Protein AF-A0A8H7FQN2-F1 (afdb_monomer)

Foldseek 3Di:
DVLVVVVVVLCCLCPPDPRDLVSLQVVLVCLCVVPSVRDNDQLSSLVSLVVSVVVLDLVSLQVNLVCLCVVRSHDNQLLSSLVSLVSSLVSLNLVSLQVNLVCLCVVPSVRHNDNQVSLVSLVSSCVVDALVRLVSLQVVLVLLCDPPRPRDDNQLQSSLVSLVVSVVSLNLVSLQVQLVCLCPVGSVHDNDNQSNLVSLVSSVVVPDLVSLQVVLVCLCQPDPPRGHRALLSSLVSLVSSVVVPPLLSLQVNLVCLCVVRSHDNDNVSSVVSNVSSVVSPVPDPDDDPPPSCCSSVVSVVVPD

Structure (mmCIF, N/CA/C/O backbone):
data_AF-A0A8H7FQN2-F1
#
_entry.id   AF-A0A8H7FQN2-F1
#
loop_
_atom_site.group_PDB
_atom_site.id
_atom_site.type_symbol
_atom_site.label_atom_id
_atom_site.label_alt_id
_atom_site.label_comp_id
_atom_site.label_asym_id
_atom_site.label_entity_id
_atom_site.label_seq_id
_atom_site.pdbx_PDB_ins_code
_atom_site.Cartn_x
_atom_site.Cartn_y
_atom_site.Cartn_z
_atom_site.occupancy
_atom_site.B_iso_or_equiv
_atom_site.auth_seq_id
_atom_site.auth_comp_id
_atom_site.auth_asym_id
_atom_site.auth_atom_id
_atom_site.pdbx_PDB_model_num
ATOM 1 N N . MET A 1 1 ? -21.887 29.560 10.085 1.00 62.53 1 MET A N 1
ATOM 2 C CA . MET A 1 1 ? -23.125 29.169 10.800 1.00 62.53 1 MET A CA 1
ATOM 3 C C . MET A 1 1 ? -23.389 27.666 10.737 1.00 62.53 1 MET A C 1
ATOM 5 O O . MET A 1 1 ? -23.483 27.063 11.795 1.00 62.53 1 MET A O 1
ATOM 9 N N . LEU A 1 2 ? -23.412 27.032 9.557 1.00 78.69 2 LEU A N 1
ATOM 10 C CA . LEU A 1 2 ? -23.712 25.591 9.429 1.00 78.69 2 LEU A CA 1
ATOM 11 C C . LEU A 1 2 ? -22.765 24.662 10.222 1.00 78.69 2 LEU A C 1
ATOM 13 O O . LEU A 1 2 ? -23.232 23.804 10.960 1.00 78.69 2 LEU A O 1
ATOM 17 N N . ILE A 1 3 ? -21.444 24.877 10.153 1.00 79.62 3 ILE A N 1
ATOM 18 C CA . ILE A 1 3 ? -20.444 24.061 10.881 1.00 79.62 3 ILE A CA 1
ATOM 19 C C . ILE A 1 3 ? -20.592 24.186 12.407 1.00 79.62 3 ILE A C 1
ATOM 21 O O . ILE A 1 3 ? -20.436 23.227 13.158 1.00 79.62 3 ILE A O 1
ATOM 25 N N . THR A 1 4 ? -20.904 25.386 12.892 1.00 79.81 4 THR A N 1
ATOM 26 C CA . THR A 1 4 ? -21.075 25.637 14.327 1.00 79.81 4 THR A CA 1
ATOM 27 C C . THR A 1 4 ? -22.368 25.032 14.870 1.00 79.81 4 THR A C 1
ATOM 29 O O . THR A 1 4 ? -22.411 24.631 16.030 1.00 79.81 4 THR A O 1
ATOM 32 N N . GLU A 1 5 ? -23.418 24.951 14.054 1.00 82.31 5 GLU A N 1
ATOM 33 C CA . GLU A 1 5 ? -24.676 24.296 14.422 1.00 82.31 5 GLU A CA 1
ATOM 34 C C . GLU A 1 5 ? -24.552 22.775 14.376 1.00 82.31 5 GLU A C 1
ATOM 36 O O . GLU A 1 5 ? -24.953 22.111 15.334 1.00 82.31 5 GLU A O 1
ATOM 41 N N . SER A 1 6 ? -23.905 22.222 13.346 1.00 81.94 6 SER A N 1
ATOM 42 C CA . SER A 1 6 ? -23.644 20.782 13.265 1.00 81.94 6 SER A CA 1
ATOM 43 C C . SER A 1 6 ? -22.782 20.297 14.434 1.00 81.94 6 SER A C 1
ATOM 45 O O . SER A 1 6 ? -23.132 19.313 15.082 1.00 81.94 6 SER A O 1
ATOM 47 N N . LEU A 1 7 ? -21.734 21.039 14.812 1.00 83.88 7 LEU A N 1
ATOM 48 C CA . LEU A 1 7 ? -20.930 20.737 16.002 1.00 83.88 7 LEU A CA 1
ATOM 49 C C . LEU A 1 7 ? -21.742 20.773 17.303 1.00 83.88 7 LEU A C 1
ATOM 51 O O . LEU A 1 7 ? -21.509 19.950 18.188 1.00 83.88 7 LEU A O 1
ATOM 55 N N . LYS A 1 8 ? -22.695 21.705 17.446 1.00 84.88 8 LYS A N 1
ATOM 56 C CA . LYS A 1 8 ? -23.577 21.757 18.626 1.00 84.88 8 LYS A CA 1
ATOM 57 C C . LYS A 1 8 ? -24.467 20.520 18.707 1.00 84.88 8 LYS A C 1
ATOM 59 O O . LYS A 1 8 ? -24.614 19.966 19.794 1.00 84.88 8 LYS A O 1
ATOM 64 N N . VAL A 1 9 ? -25.028 20.080 17.579 1.00 84.50 9 VAL A N 1
ATOM 65 C CA . VAL A 1 9 ? -25.862 18.871 17.508 1.00 84.50 9 VAL A CA 1
ATOM 66 C C . VAL A 1 9 ? -25.033 17.624 17.817 1.00 84.50 9 VAL A C 1
ATOM 68 O O . VAL A 1 9 ? -25.410 16.855 18.696 1.00 84.50 9 VAL A O 1
ATOM 71 N N . VAL A 1 10 ? -23.866 17.463 17.187 1.00 85.31 10 VAL A N 1
ATOM 72 C CA . VAL A 1 10 ? -22.961 16.325 17.432 1.00 85.31 10 VAL A CA 1
ATOM 73 C C . VAL A 1 10 ? -22.520 16.269 18.895 1.00 85.31 10 VAL A C 1
ATOM 75 O O . VAL A 1 10 ? -22.588 15.212 19.515 1.00 85.31 10 VAL A O 1
ATOM 78 N N . ARG A 1 11 ? -22.123 17.404 19.490 1.00 84.94 11 ARG A N 1
ATOM 79 C CA . ARG A 1 11 ? -21.768 17.460 20.919 1.00 84.94 11 ARG A CA 1
ATOM 80 C C . ARG A 1 11 ? -22.933 17.064 21.807 1.00 84.94 11 ARG A C 1
ATOM 82 O O . ARG A 1 11 ? -22.720 16.363 22.790 1.00 84.94 11 ARG A O 1
ATOM 89 N N . ARG A 1 12 ? -24.148 17.495 21.467 1.00 85.94 12 ARG A N 1
ATOM 90 C CA . ARG A 1 12 ? -25.351 17.117 22.207 1.00 85.94 12 ARG A CA 1
ATOM 91 C C . ARG A 1 12 ? -25.556 15.604 22.173 1.00 85.94 12 ARG A C 1
ATOM 93 O O . ARG A 1 12 ? -25.671 15.005 23.231 1.00 85.94 12 ARG A O 1
ATOM 100 N N . LEU A 1 13 ? -25.508 14.996 20.989 1.00 85.94 13 LEU A N 1
ATOM 101 C CA . LEU A 1 13 ? -25.681 13.551 20.798 1.00 85.94 13 LEU A CA 1
ATOM 102 C C . LEU A 1 13 ? -24.562 12.713 21.439 1.00 85.94 13 LEU A C 1
ATOM 104 O O . LEU A 1 13 ? -24.803 11.583 21.849 1.00 85.94 13 LEU A O 1
ATOM 108 N N . ALA A 1 14 ? -23.351 13.263 21.544 1.00 82.69 14 ALA A N 1
ATOM 109 C CA . ALA A 1 14 ? -22.213 12.588 22.163 1.00 82.69 14 ALA A CA 1
ATOM 110 C C . ALA A 1 14 ? -22.180 12.696 23.703 1.00 82.69 14 ALA A C 1
ATOM 112 O O . ALA A 1 14 ? -21.449 11.933 24.333 1.00 82.69 14 ALA A O 1
ATOM 113 N N . THR A 1 15 ? -22.915 13.641 24.312 1.00 79.69 15 THR A N 1
ATOM 114 C CA . THR A 1 15 ? -22.798 13.961 25.754 1.00 79.69 15 THR A CA 1
ATOM 115 C C . THR A 1 15 ? -24.108 13.969 26.542 1.00 79.69 15 THR A C 1
ATOM 117 O O . THR A 1 15 ? -24.055 13.838 27.762 1.00 79.69 15 THR A O 1
ATOM 120 N N . GLN A 1 16 ? -25.267 14.142 25.902 1.00 75.62 16 GLN A N 1
ATOM 121 C CA . GLN A 1 16 ? -26.566 14.217 26.578 1.00 75.62 16 GLN A CA 1
ATOM 122 C C . GLN A 1 16 ? -27.383 12.939 26.367 1.00 75.62 16 GLN A C 1
ATOM 124 O O . GLN A 1 16 ? -27.518 12.475 25.238 1.00 75.62 16 GLN A O 1
ATOM 129 N N . GLY A 1 17 ? -27.989 12.433 27.447 1.00 74.12 17 GLY A N 1
ATOM 130 C CA . GLY A 1 17 ? -28.832 11.231 27.431 1.00 74.12 17 GLY A CA 1
ATOM 131 C C . GLY A 1 17 ? -28.039 9.937 27.217 1.00 74.12 17 GLY A C 1
ATOM 132 O O . GLY A 1 17 ? -26.867 9.861 27.593 1.00 74.12 17 GLY A O 1
ATOM 133 N N . ASP A 1 18 ? -28.682 8.938 26.602 1.00 70.88 18 ASP A N 1
ATOM 134 C CA . ASP A 1 18 ? -28.017 7.737 26.081 1.00 70.88 18 ASP A CA 1
ATOM 135 C C . ASP A 1 18 ? -27.153 8.139 24.881 1.00 70.88 18 ASP A C 1
ATOM 137 O O . ASP A 1 18 ? -27.598 8.175 23.734 1.00 70.88 18 ASP A O 1
ATOM 141 N N . ALA A 1 19 ? -25.921 8.551 25.175 1.00 79.06 19 ALA A N 1
ATOM 142 C CA . ALA A 1 19 ? -25.014 9.103 24.184 1.00 79.06 19 ALA A CA 1
ATOM 143 C C . ALA A 1 19 ? -24.690 8.078 23.088 1.00 79.06 19 ALA A C 1
ATOM 145 O O . ALA A 1 19 ? -24.168 7.003 23.375 1.00 79.06 19 ALA A O 1
ATOM 146 N N . PHE A 1 20 ? -24.927 8.443 21.829 1.00 86.81 20 PHE A N 1
ATOM 147 C CA . PHE A 1 20 ? -24.744 7.546 20.687 1.00 86.81 20 PHE A CA 1
ATOM 148 C C . PHE A 1 20 ? -23.261 7.281 20.413 1.00 86.81 20 PHE A C 1
ATOM 150 O O . PHE A 1 20 ? -22.461 8.219 20.293 1.00 86.81 20 PHE A O 1
ATOM 157 N N . ALA A 1 21 ? -22.891 6.008 20.264 1.00 87.56 21 ALA A N 1
ATOM 158 C CA . ALA A 1 21 ? -21.509 5.602 20.030 1.00 87.56 21 ALA A CA 1
ATOM 159 C C . ALA A 1 21 ? -20.942 6.174 18.717 1.00 87.56 21 ALA A C 1
ATOM 161 O O . ALA A 1 21 ? -19.783 6.588 18.671 1.00 87.56 21 ALA A O 1
ATOM 162 N N . GLU A 1 22 ? -21.769 6.284 17.676 1.00 88.56 22 GLU A N 1
ATOM 163 C CA . GLU A 1 22 ? -21.418 6.872 16.380 1.00 88.56 22 GLU A CA 1
ATOM 164 C C . GLU A 1 22 ? -21.136 8.372 16.512 1.00 88.56 22 GLU A C 1
ATOM 166 O O . GLU A 1 22 ? -20.172 8.884 15.941 1.00 88.56 22 GLU A O 1
ATOM 171 N N . ALA A 1 23 ? -21.937 9.088 17.310 1.00 89.12 23 ALA A N 1
ATOM 172 C CA . ALA A 1 23 ? -21.734 10.512 17.562 1.00 89.12 23 ALA A CA 1
ATOM 173 C C . ALA A 1 23 ? -20.451 10.759 18.370 1.00 89.12 23 ALA A C 1
ATOM 175 O O . ALA A 1 23 ? -19.701 11.691 18.070 1.00 89.12 23 ALA A O 1
ATOM 176 N N . GLN A 1 24 ? -20.167 9.901 19.356 1.00 91.38 24 GLN A N 1
ATOM 177 C CA . GLN A 1 24 ? -18.914 9.926 20.113 1.00 91.38 24 GLN A CA 1
ATOM 178 C C . GLN A 1 24 ? -17.707 9.656 19.209 1.00 91.38 24 GLN A C 1
ATOM 180 O O . GLN A 1 24 ? -16.728 10.400 19.264 1.00 91.38 24 GLN A O 1
ATOM 185 N N . PHE A 1 25 ? -17.786 8.644 18.342 1.00 92.06 25 PHE A N 1
ATOM 186 C CA . PHE A 1 25 ? -16.732 8.311 17.384 1.00 92.06 25 PHE A CA 1
ATOM 187 C C . PHE A 1 25 ? -16.490 9.438 16.374 1.00 92.06 25 PHE A C 1
ATOM 189 O O . PHE A 1 25 ? -15.345 9.826 16.139 1.00 92.06 25 PHE A O 1
ATOM 196 N N . PHE A 1 26 ? -17.556 10.010 15.810 1.00 90.69 26 PHE A N 1
ATOM 197 C CA . PHE A 1 26 ? -17.448 11.121 14.870 1.00 90.69 26 PHE A CA 1
ATOM 198 C C . PHE A 1 26 ? -16.815 12.350 15.529 1.00 90.69 26 PHE A C 1
ATOM 200 O O . PHE A 1 26 ? -15.858 12.913 14.999 1.00 90.69 26 PHE A O 1
ATOM 207 N N . LEU A 1 27 ? -17.277 12.725 16.726 1.00 89.69 27 LEU A N 1
ATOM 208 C CA . LEU A 1 27 ? -16.703 13.841 17.475 1.00 89.69 27 LEU A CA 1
ATOM 209 C C . LEU A 1 27 ? -15.227 13.596 17.826 1.00 89.69 27 LEU A C 1
ATOM 211 O O . LEU A 1 27 ? -14.412 14.515 17.728 1.00 89.69 27 LEU A O 1
ATOM 215 N N . ALA A 1 28 ? -14.871 12.361 18.190 1.00 90.81 28 ALA A N 1
ATOM 216 C CA . ALA A 1 28 ? -13.491 11.964 18.445 1.00 90.81 28 ALA A CA 1
ATOM 217 C C . ALA A 1 28 ? -12.607 12.101 17.194 1.00 90.81 28 ALA A C 1
ATOM 219 O O . ALA A 1 28 ? -11.503 12.639 17.291 1.00 90.81 28 ALA A O 1
ATOM 220 N N . ASN A 1 29 ? -13.100 11.706 16.013 1.00 89.38 29 ASN A N 1
ATOM 221 C CA . ASN A 1 29 ? -12.397 11.917 14.743 1.00 89.38 29 ASN A CA 1
ATOM 222 C C . ASN A 1 29 ? -12.182 13.411 14.467 1.00 89.38 29 ASN A C 1
ATOM 224 O O . ASN A 1 29 ? -11.090 13.799 14.045 1.00 89.38 29 ASN A O 1
ATOM 228 N N . CYS A 1 30 ? -13.176 14.263 14.746 1.00 89.00 30 CYS A N 1
ATOM 229 C CA . CYS A 1 30 ? -13.028 15.709 14.576 1.00 89.00 30 CYS A CA 1
ATOM 230 C C . CYS A 1 30 ? -11.949 16.289 15.503 1.00 89.00 30 CYS A C 1
ATOM 232 O O . CYS A 1 30 ? -11.113 17.061 15.040 1.00 89.00 30 CYS A O 1
ATOM 234 N N . TYR A 1 31 ? -11.905 15.879 16.777 1.00 88.06 31 TYR A N 1
ATOM 235 C CA . TYR A 1 31 ? -10.837 16.288 17.701 1.00 88.06 31 TYR A CA 1
ATOM 236 C C . TYR A 1 31 ? -9.462 15.729 17.314 1.00 88.06 31 TYR A C 1
ATOM 238 O O . TYR A 1 31 ? -8.458 16.410 17.490 1.00 88.06 31 TYR A O 1
ATOM 246 N N . GLY A 1 32 ? -9.395 14.511 16.772 1.00 83.94 32 GLY A N 1
ATOM 247 C CA . GLY A 1 32 ? -8.132 13.884 16.378 1.00 83.94 32 GLY A CA 1
ATOM 248 C C . GLY A 1 32 ? -7.522 14.454 15.095 1.00 83.94 32 GLY A C 1
ATOM 249 O O . GLY A 1 32 ? -6.302 14.469 14.964 1.00 83.94 32 GLY A O 1
ATOM 250 N N . THR A 1 33 ? -8.353 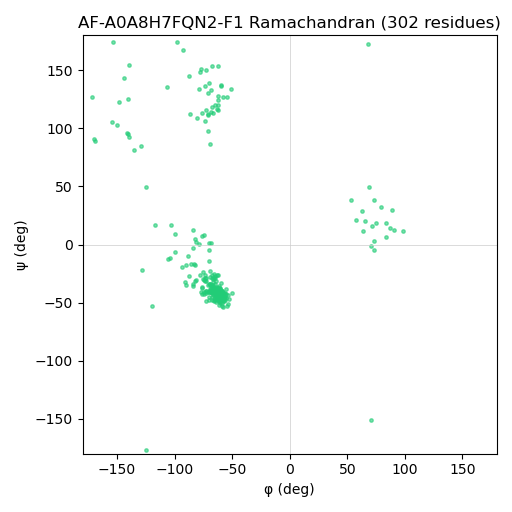14.922 14.160 1.00 84.81 33 THR A N 1
ATOM 251 C CA . THR A 1 33 ? -7.918 15.440 12.846 1.00 84.81 33 THR A CA 1
ATOM 252 C C . THR A 1 33 ? -7.9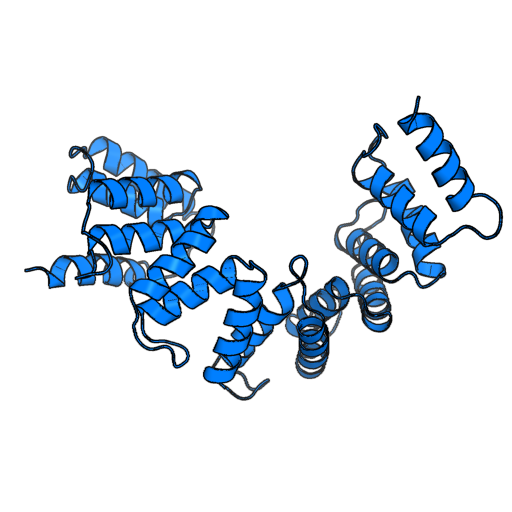55 16.965 12.743 1.00 84.81 33 THR A C 1
ATOM 254 O O . THR A 1 33 ? -7.434 17.521 11.780 1.00 84.81 33 THR A O 1
ATOM 257 N N . GLY A 1 34 ? -8.581 17.654 13.702 1.00 83.06 34 GLY A N 1
ATOM 258 C CA . GLY A 1 34 ? -8.829 19.098 13.626 1.00 83.06 34 GLY A CA 1
ATOM 259 C C . GLY A 1 34 ? -9.909 19.480 12.604 1.00 83.06 34 GLY A C 1
ATOM 260 O O . GLY A 1 34 ? -10.029 20.643 12.210 1.00 83.06 34 GLY A O 1
ATOM 261 N N . MET A 1 35 ? -10.709 18.511 12.147 1.00 81.62 35 MET A N 1
ATOM 262 C CA . MET A 1 35 ? -11.815 18.758 11.223 1.00 81.62 35 MET A CA 1
ATOM 263 C C . MET A 1 35 ? -12.864 19.682 11.868 1.00 81.62 35 MET A C 1
ATOM 265 O O . MET A 1 35 ? -13.008 19.735 13.090 1.00 81.62 35 MET A O 1
ATOM 269 N N . LEU A 1 36 ? -13.613 20.422 11.041 1.00 77.94 36 LEU A N 1
ATOM 270 C CA . LEU A 1 36 ? -14.613 21.415 11.473 1.00 77.94 36 LEU A CA 1
ATOM 271 C C . LEU A 1 36 ? -14.017 22.629 12.217 1.00 77.94 36 LEU A C 1
ATOM 273 O O . LEU A 1 36 ? -14.738 23.335 12.922 1.00 77.94 36 LEU A O 1
ATOM 277 N N . GLY A 1 37 ? -12.716 22.895 12.043 1.00 77.19 37 GLY A N 1
ATOM 278 C CA . GLY A 1 37 ? -12.027 24.038 12.654 1.00 77.19 37 GLY A CA 1
ATOM 279 C C . GLY A 1 37 ? -11.758 23.870 14.153 1.00 77.19 37 GLY A C 1
ATOM 280 O O . GLY A 1 37 ? -11.543 24.859 14.852 1.00 77.19 37 GLY A O 1
ATOM 281 N N . LEU A 1 38 ? -11.808 22.635 14.660 1.00 82.19 38 LEU A N 1
ATOM 282 C CA . LEU A 1 38 ? -11.441 22.316 16.038 1.00 82.19 38 LEU A CA 1
ATOM 283 C C . LEU A 1 38 ? -9.917 22.267 16.191 1.00 82.19 38 LEU A C 1
ATOM 285 O O . LEU A 1 38 ? -9.200 21.868 15.277 1.00 82.19 38 LEU A O 1
ATOM 289 N N . GLN A 1 39 ? -9.420 22.633 17.374 1.00 84.38 39 GLN A N 1
ATOM 290 C CA . GLN A 1 39 ? -8.027 22.358 17.716 1.00 84.38 39 GLN A CA 1
ATOM 291 C C . GLN A 1 39 ? -7.823 20.857 17.918 1.00 84.38 39 GLN A C 1
ATOM 293 O O . GLN A 1 39 ? -8.674 20.186 18.510 1.00 84.38 39 GLN A O 1
ATOM 298 N N . VAL A 1 40 ? -6.693 20.357 17.414 1.00 88.56 40 VAL A N 1
ATOM 299 C CA . VAL A 1 40 ? -6.302 18.956 17.555 1.00 88.56 40 VAL A CA 1
ATOM 300 C C . VAL A 1 40 ? -6.056 18.659 19.029 1.00 88.56 40 VAL A C 1
ATOM 302 O O . VAL A 1 40 ? -5.203 19.278 19.661 1.00 88.56 40 VAL A O 1
ATOM 305 N N . ASP A 1 41 ? -6.820 17.715 19.567 1.00 90.50 41 ASP A N 1
ATOM 306 C CA . ASP A 1 41 ? -6.778 17.326 20.973 1.00 90.50 41 ASP A CA 1
ATOM 307 C C . ASP A 1 41 ? -6.901 15.803 21.073 1.00 90.50 41 ASP A C 1
ATOM 309 O O . ASP A 1 41 ? -7.993 15.222 21.073 1.00 90.50 41 ASP A O 1
ATOM 313 N N . HIS A 1 42 ? -5.745 15.142 21.104 1.00 88.81 42 HIS A N 1
ATOM 314 C CA . HIS A 1 42 ? -5.672 13.684 21.127 1.00 88.81 42 HIS A CA 1
ATOM 315 C C . HIS A 1 42 ? -6.166 13.085 22.448 1.00 88.81 42 HIS A C 1
ATOM 317 O O . HIS A 1 42 ? -6.669 11.964 22.440 1.00 88.81 42 HIS A O 1
ATOM 323 N N . GLU A 1 43 ? -6.066 13.810 23.565 1.00 90.69 43 GLU A N 1
ATOM 324 C CA . GLU A 1 43 ? -6.533 13.341 24.873 1.00 90.69 43 GLU A CA 1
ATOM 325 C C . GLU A 1 43 ? -8.064 13.292 24.902 1.00 90.69 43 GLU A C 1
ATOM 327 O O . GLU A 1 43 ? -8.659 12.256 25.215 1.00 90.69 43 GLU A O 1
ATOM 332 N N . ARG A 1 44 ? -8.729 14.366 24.455 1.00 89.50 44 ARG A N 1
ATOM 333 C CA . ARG A 1 44 ? -10.195 14.368 24.322 1.00 89.50 44 ARG A CA 1
ATOM 334 C C . ARG A 1 44 ? -10.690 13.356 23.300 1.00 89.50 44 ARG A C 1
ATOM 336 O O . ARG A 1 44 ? -11.680 12.671 23.565 1.00 89.50 44 ARG A O 1
ATOM 343 N N . ALA A 1 45 ? -10.005 13.232 22.161 1.00 91.19 45 ALA A N 1
ATOM 344 C CA . ALA A 1 45 ? -10.330 12.212 21.169 1.00 91.19 45 ALA A CA 1
ATOM 345 C C . ALA A 1 45 ? -10.248 10.804 21.782 1.00 91.19 45 ALA A C 1
ATOM 347 O O . ALA A 1 45 ? -11.189 10.023 21.649 1.00 91.19 45 ALA A O 1
ATOM 348 N N . TYR A 1 46 ? -9.178 10.505 22.526 1.00 93.12 46 TYR A N 1
ATOM 349 C CA . TYR A 1 46 ? -9.000 9.221 23.201 1.00 93.12 46 TYR A CA 1
ATOM 350 C C . TYR A 1 46 ? -10.124 8.913 24.196 1.00 93.12 46 TYR A C 1
ATOM 352 O O . TYR A 1 46 ? -10.680 7.813 24.179 1.00 93.12 46 TYR A O 1
ATOM 360 N N . HIS A 1 47 ? -10.511 9.882 25.030 1.00 93.00 47 HIS A N 1
ATOM 361 C CA . HIS A 1 47 ? -11.609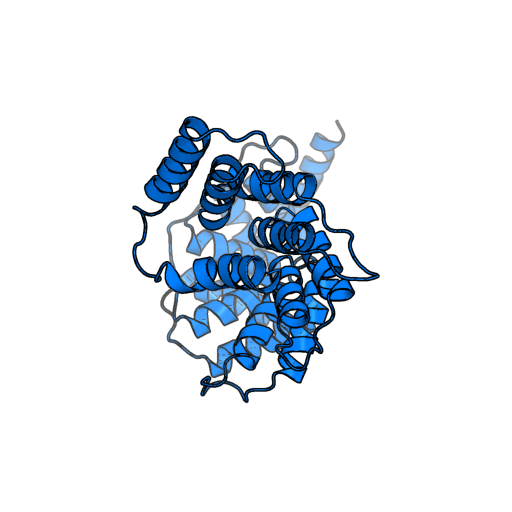 9.702 25.981 1.00 93.00 47 HIS A CA 1
ATOM 362 C C . HIS A 1 47 ? -12.943 9.385 25.295 1.00 93.00 47 HIS A C 1
ATOM 364 O O . HIS A 1 47 ? -13.655 8.481 25.740 1.00 93.00 47 HIS A O 1
ATOM 370 N N . LEU A 1 48 ? -13.265 10.079 24.201 1.00 92.00 48 LEU A N 1
ATOM 371 C CA . LEU A 1 48 ? -14.482 9.834 23.424 1.00 92.00 48 LEU A CA 1
ATOM 372 C C . LEU A 1 48 ? -14.439 8.483 22.697 1.00 92.00 48 LEU A C 1
ATOM 374 O O . LEU A 1 48 ? -15.424 7.744 22.734 1.00 92.00 48 LEU A O 1
ATOM 378 N N . TYR A 1 49 ? -13.295 8.099 22.117 1.00 94.00 49 TYR A N 1
ATOM 379 C CA . TYR A 1 49 ? -13.132 6.757 21.552 1.00 94.00 49 TYR A CA 1
ATOM 380 C C . TYR A 1 49 ? -13.319 5.672 22.613 1.00 94.00 49 TYR A C 1
ATOM 382 O O . TYR A 1 49 ? -13.955 4.658 22.341 1.00 94.00 49 TYR A O 1
ATOM 390 N N . LEU A 1 50 ? -12.810 5.878 23.831 1.00 93.31 50 LEU A N 1
ATOM 391 C CA . LEU A 1 50 ? -12.960 4.919 24.923 1.00 93.31 50 LEU A CA 1
ATOM 392 C C . LEU A 1 50 ? -14.422 4.780 25.370 1.00 93.31 50 LEU A C 1
ATOM 394 O O . LEU A 1 50 ? -14.854 3.674 25.691 1.00 93.31 50 LEU A O 1
ATOM 398 N N . GLN A 1 51 ? -15.189 5.873 25.383 1.00 92.31 51 GLN A N 1
ATOM 399 C CA . GLN A 1 51 ? -16.629 5.835 25.657 1.00 92.31 51 GLN A CA 1
ATOM 400 C C . GLN A 1 51 ? -17.380 5.051 24.574 1.00 92.31 51 GLN A C 1
ATOM 402 O O . GLN A 1 51 ? -18.105 4.115 24.908 1.00 92.31 51 GLN A O 1
ATOM 407 N N . ALA A 1 52 ? -17.116 5.324 23.294 1.00 92.88 52 ALA A N 1
ATOM 408 C CA . ALA A 1 52 ? -17.724 4.585 22.187 1.00 92.88 52 ALA A CA 1
ATOM 409 C C . ALA A 1 52 ? -17.311 3.098 22.186 1.00 92.88 52 ALA A C 1
ATOM 411 O O . ALA A 1 52 ? -18.126 2.205 21.956 1.00 92.88 52 ALA A O 1
ATOM 412 N N . ALA A 1 53 ? -16.057 2.795 22.533 1.00 93.44 53 ALA A N 1
ATOM 413 C CA . ALA A 1 53 ? -15.552 1.428 22.652 1.00 93.44 53 ALA A CA 1
ATOM 414 C C . ALA A 1 53 ? -16.212 0.638 23.800 1.00 93.44 53 ALA A C 1
ATOM 416 O O . ALA A 1 53 ? -16.337 -0.592 23.718 1.00 93.44 53 ALA A O 1
ATOM 417 N N . LYS A 1 54 ? -16.655 1.311 24.875 1.00 91.62 54 LYS A N 1
ATOM 418 C CA . LYS A 1 54 ? -17.460 0.686 25.943 1.00 91.62 54 LYS A CA 1
ATOM 419 C C . LYS A 1 54 ? -18.848 0.280 25.448 1.00 91.62 54 LYS A C 1
ATOM 421 O O . LYS A 1 54 ? -19.364 -0.726 25.916 1.00 91.62 54 LYS A O 1
ATOM 426 N N . GLN A 1 55 ? -19.385 0.991 24.459 1.00 91.00 55 GLN A N 1
ATOM 427 C CA . GLN A 1 55 ? -20.642 0.664 23.778 1.00 91.00 55 GLN A CA 1
ATOM 428 C C . GLN A 1 55 ? -20.471 -0.364 22.643 1.00 91.00 55 GLN A C 1
ATOM 430 O O . GLN A 1 55 ? -21.380 -0.570 21.852 1.00 91.00 55 GLN A O 1
ATOM 435 N N . ASN A 1 56 ? -19.309 -1.024 22.554 1.00 92.12 56 ASN A N 1
ATOM 436 C CA . ASN A 1 56 ? -18.984 -2.023 21.527 1.00 92.12 56 ASN A CA 1
ATOM 437 C C . ASN A 1 56 ? -18.970 -1.488 20.084 1.00 92.12 56 ASN A C 1
ATOM 439 O O . ASN A 1 56 ? -19.151 -2.250 19.140 1.00 92.12 56 ASN A O 1
ATOM 443 N N . HIS A 1 57 ? -18.664 -0.204 19.892 1.00 93.31 57 HIS A N 1
ATOM 444 C CA . HIS A 1 57 ? -18.433 0.344 18.556 1.00 93.31 57 HIS A CA 1
ATOM 445 C C . HIS A 1 57 ? -17.081 -0.135 17.993 1.00 93.31 57 HIS A C 1
ATOM 447 O O . HIS A 1 57 ? -16.016 0.192 18.531 1.00 93.31 57 HIS A O 1
ATOM 453 N N . ALA A 1 58 ? -17.114 -0.911 16.906 1.00 93.62 58 ALA A N 1
ATOM 454 C CA . ALA A 1 58 ? -15.960 -1.647 16.377 1.00 93.62 58 ALA A CA 1
ATOM 455 C C . ALA A 1 58 ? -14.794 -0.724 15.961 1.00 93.62 58 ALA A C 1
ATOM 457 O O . ALA A 1 58 ? -13.691 -0.835 16.503 1.00 93.62 58 ALA A O 1
ATOM 458 N N . ALA A 1 59 ? -15.067 0.286 15.128 1.00 92.06 59 ALA A N 1
ATOM 459 C CA . ALA A 1 59 ? -14.056 1.248 14.680 1.00 92.06 59 ALA A CA 1
ATOM 460 C C . ALA A 1 59 ? -13.505 2.121 15.826 1.00 92.06 59 ALA A C 1
ATOM 462 O O . ALA A 1 59 ? -12.366 2.588 15.780 1.00 92.06 59 ALA A O 1
ATOM 463 N N . ALA A 1 60 ? -14.283 2.319 16.899 1.00 94.06 60 ALA A N 1
ATOM 464 C CA . ALA A 1 60 ? -13.806 3.054 18.069 1.00 94.06 60 ALA A CA 1
ATOM 465 C C . ALA A 1 60 ? -12.826 2.196 18.873 1.00 94.06 60 ALA A C 1
ATOM 467 O O . ALA A 1 60 ? -11.768 2.688 19.257 1.00 94.06 60 ALA A O 1
ATOM 468 N N . CYS A 1 61 ? -13.125 0.904 19.060 1.00 95.75 61 CYS A N 1
ATOM 469 C CA . CYS A 1 61 ? -12.182 -0.051 19.643 1.00 95.75 61 CYS A CA 1
ATOM 470 C C . CYS A 1 61 ? -10.858 -0.080 18.860 1.00 95.75 61 CYS A C 1
ATOM 472 O O . CYS A 1 61 ? -9.796 -0.038 19.481 1.00 95.75 61 CYS A O 1
ATOM 474 N N . TYR A 1 62 ? -10.909 -0.071 17.521 1.00 95.00 62 TYR A N 1
ATOM 475 C CA . TYR A 1 62 ? -9.712 0.019 16.678 1.00 95.00 62 TYR A CA 1
ATOM 476 C C . TYR A 1 62 ? -8.924 1.314 16.931 1.00 95.00 62 TYR A C 1
ATOM 478 O O . TYR A 1 62 ? -7.724 1.266 17.194 1.00 95.00 62 TYR A O 1
ATOM 486 N N . ARG A 1 63 ? -9.586 2.481 16.950 1.00 93.94 63 ARG A N 1
ATOM 487 C CA . ARG A 1 63 ? -8.921 3.765 17.250 1.00 93.94 63 ARG A CA 1
ATOM 488 C C . ARG A 1 63 ? -8.302 3.801 18.649 1.00 93.94 63 ARG A C 1
ATOM 490 O O . ARG A 1 63 ? -7.183 4.287 18.792 1.00 93.94 63 ARG A O 1
ATOM 497 N N . VAL A 1 64 ? -8.972 3.248 19.665 1.00 94.12 64 VAL A N 1
ATOM 498 C CA . VAL A 1 64 ? -8.401 3.102 21.017 1.00 94.12 64 VAL A CA 1
ATOM 499 C C . VAL A 1 64 ? -7.142 2.236 20.979 1.00 94.12 64 VAL A C 1
ATOM 501 O O . VAL A 1 64 ? -6.149 2.589 21.617 1.00 94.12 64 VAL A O 1
ATOM 504 N N . ALA A 1 65 ? -7.154 1.127 20.235 1.00 94.44 65 ALA A N 1
ATOM 505 C CA . ALA A 1 65 ? -5.986 0.264 20.089 1.00 94.44 65 ALA A CA 1
ATOM 506 C C . ALA A 1 65 ? -4.802 1.017 19.464 1.00 94.44 65 ALA A C 1
ATOM 508 O O . ALA A 1 65 ? -3.711 1.017 20.035 1.00 94.44 65 ALA A O 1
ATOM 509 N N . VAL A 1 66 ? -5.044 1.751 18.371 1.00 92.75 66 VAL A N 1
ATOM 510 C CA . VAL A 1 66 ? -4.033 2.589 17.706 1.00 92.75 66 VAL A CA 1
ATOM 511 C C . VAL A 1 66 ? -3.469 3.639 18.667 1.00 92.75 66 VAL A C 1
ATOM 513 O O . VAL A 1 66 ? -2.252 3.764 18.782 1.00 92.75 66 VAL A O 1
ATOM 516 N N . CYS A 1 67 ? -4.321 4.352 19.412 1.00 92.56 67 CYS A N 1
ATOM 517 C CA . CYS A 1 67 ? -3.886 5.337 20.407 1.00 92.56 67 CYS A CA 1
ATOM 518 C C . CYS A 1 67 ? -2.971 4.730 21.482 1.00 92.56 67 CYS A C 1
ATOM 520 O O . CYS A 1 67 ? -1.967 5.348 21.827 1.00 92.56 67 CYS A O 1
ATOM 522 N N . ASN A 1 68 ? -3.275 3.526 21.981 1.00 92.75 68 ASN A N 1
ATOM 523 C CA . ASN A 1 68 ? -2.436 2.830 22.967 1.00 92.75 68 ASN A CA 1
ATOM 524 C C . ASN A 1 68 ? -1.129 2.281 22.358 1.00 92.75 68 ASN A C 1
ATOM 526 O O . ASN A 1 68 ? -0.124 2.186 23.061 1.00 92.75 68 ASN A O 1
ATOM 530 N N . GLU A 1 69 ? -1.117 1.936 21.066 1.00 91.75 69 GLU A N 1
ATOM 531 C CA . GLU A 1 69 ? 0.081 1.480 20.345 1.00 91.75 69 GLU A CA 1
ATOM 532 C C . GLU A 1 69 ? 1.093 2.616 20.134 1.00 91.75 69 GLU A C 1
ATOM 534 O O . GLU A 1 69 ? 2.291 2.416 20.371 1.00 91.75 69 GLU A O 1
ATOM 539 N N . ILE A 1 70 ? 0.617 3.796 19.718 1.00 90.75 70 ILE A N 1
ATOM 540 C CA . ILE A 1 70 ? 1.467 4.959 19.401 1.00 90.75 70 ILE A CA 1
ATOM 541 C C . ILE A 1 70 ? 1.661 5.917 20.586 1.00 90.75 70 ILE A C 1
ATOM 543 O O . ILE A 1 70 ? 2.610 6.694 20.587 1.00 90.75 70 ILE A O 1
ATOM 547 N N . GLY A 1 71 ? 0.790 5.865 21.599 1.00 89.56 71 GLY A N 1
ATOM 548 C CA . GLY A 1 71 ? 0.774 6.816 22.717 1.00 89.56 71 GLY A CA 1
ATOM 549 C C . GLY A 1 71 ? 0.113 8.163 22.383 1.00 89.56 71 GLY A C 1
ATOM 550 O O . GLY A 1 71 ? 0.526 9.200 22.893 1.00 89.56 71 GLY A O 1
ATOM 551 N N . ALA A 1 72 ? -0.895 8.184 21.504 1.00 86.56 72 ALA A N 1
ATOM 552 C CA . ALA A 1 72 ? -1.615 9.412 21.154 1.00 86.56 72 ALA A CA 1
ATOM 553 C C . ALA A 1 72 ? -2.760 9.668 22.141 1.00 86.56 72 ALA A C 1
ATOM 555 O O . ALA A 1 72 ? -3.735 8.917 22.171 1.00 86.56 72 ALA A O 1
ATOM 556 N N . GLY A 1 73 ? -2.641 10.729 22.946 1.00 82.69 73 GLY A N 1
ATOM 557 C CA . GLY A 1 73 ? -3.626 11.077 23.981 1.00 82.69 73 GLY A CA 1
ATOM 558 C C . GLY A 1 73 ? -3.608 10.157 25.207 1.00 82.69 73 GLY A C 1
ATOM 559 O O . GLY A 1 73 ? -4.426 10.310 26.107 1.00 82.69 73 GLY A O 1
ATOM 560 N N . THR A 1 74 ? -2.688 9.192 25.250 1.00 89.56 74 THR A N 1
ATOM 561 C CA . THR A 1 74 ? -2.484 8.270 26.369 1.00 89.56 74 THR A CA 1
ATOM 562 C C . THR A 1 74 ? -1.036 7.775 26.392 1.00 89.56 74 THR A C 1
ATOM 564 O O . THR A 1 74 ? -0.257 8.080 25.491 1.00 89.56 74 THR A O 1
ATOM 567 N N . ARG A 1 75 ? -0.639 7.021 27.420 1.00 90.75 75 ARG A N 1
ATOM 568 C CA . ARG A 1 75 ? 0.692 6.399 27.463 1.00 90.75 75 ARG A CA 1
ATOM 569 C C . ARG A 1 75 ? 0.720 5.171 26.560 1.00 90.75 75 ARG A C 1
ATOM 571 O O . ARG A 1 75 ? -0.288 4.500 26.371 1.00 90.75 75 ARG A O 1
ATOM 578 N N . ARG A 1 76 ? 1.896 4.861 26.016 1.00 92.31 76 ARG A N 1
ATOM 579 C CA . ARG A 1 76 ? 2.085 3.664 25.198 1.00 92.31 76 ARG A CA 1
ATOM 580 C C . ARG A 1 76 ? 1.922 2.411 26.058 1.00 92.31 76 ARG A C 1
ATOM 582 O O . ARG A 1 76 ? 2.753 2.138 26.921 1.00 92.31 76 ARG A O 1
ATOM 589 N N . GLU A 1 77 ? 0.876 1.642 25.785 1.00 92.38 77 GLU A N 1
ATOM 590 C CA . GLU A 1 77 ? 0.530 0.413 26.501 1.00 92.38 77 GLU A CA 1
ATOM 591 C C . GLU A 1 77 ? 0.308 -0.724 25.489 1.00 92.38 77 GLU A C 1
ATOM 593 O O . GLU A 1 77 ? -0.829 -0.997 25.091 1.00 92.38 77 GLU A O 1
ATOM 598 N N . PRO A 1 78 ? 1.383 -1.410 25.051 1.00 90.12 78 PRO A N 1
ATOM 599 C CA . PRO A 1 78 ? 1.289 -2.456 24.037 1.00 90.12 78 PRO A CA 1
ATOM 600 C C . PRO A 1 78 ? 0.291 -3.591 24.353 1.00 90.12 78 PRO A C 1
ATOM 602 O O . PRO A 1 78 ? -0.521 -3.893 23.476 1.00 90.12 78 PRO A O 1
ATOM 605 N N . PRO A 1 79 ? 0.242 -4.175 25.573 1.00 91.56 79 PRO A N 1
ATOM 606 C CA . PRO A 1 79 ? -0.704 -5.260 25.855 1.00 91.56 79 PRO A CA 1
ATOM 607 C C . PRO A 1 79 ? -2.160 -4.780 25.832 1.00 91.56 79 PRO A C 1
ATOM 609 O O . PRO A 1 79 ? -3.064 -5.506 25.419 1.00 91.56 79 PRO A O 1
ATOM 612 N N . ARG A 1 80 ? -2.402 -3.525 26.227 1.00 92.38 80 ARG A N 1
ATOM 613 C CA . ARG A 1 80 ? -3.733 -2.921 26.161 1.00 92.38 80 ARG A CA 1
ATOM 614 C C . ARG A 1 80 ? -4.161 -2.700 24.714 1.00 92.38 80 ARG A C 1
ATOM 616 O O . ARG A 1 80 ? -5.310 -2.982 24.382 1.00 92.38 80 ARG A O 1
ATOM 623 N N . ALA A 1 81 ? -3.249 -2.255 23.848 1.00 93.69 81 ALA A N 1
ATOM 624 C CA . ALA A 1 81 ? -3.515 -2.132 22.417 1.00 93.69 81 ALA A CA 1
ATOM 625 C C . ALA A 1 81 ? -3.924 -3.482 21.803 1.00 93.69 81 ALA A C 1
ATOM 627 O O . ALA A 1 81 ? -4.955 -3.555 21.137 1.00 93.69 81 ALA A O 1
ATOM 628 N N . ALA A 1 82 ? -3.189 -4.562 22.097 1.00 94.00 82 ALA A N 1
ATOM 629 C CA . ALA A 1 82 ? -3.519 -5.909 21.622 1.00 94.00 82 ALA A CA 1
ATOM 630 C C . ALA A 1 82 ? -4.920 -6.373 22.070 1.00 94.00 82 ALA A C 1
ATOM 632 O O . ALA A 1 82 ? -5.697 -6.882 21.258 1.00 94.00 82 ALA A O 1
ATOM 633 N N . ALA A 1 83 ? -5.293 -6.121 23.330 1.00 94.12 83 ALA A N 1
ATOM 634 C CA . ALA A 1 83 ? -6.626 -6.445 23.838 1.00 94.12 83 ALA A CA 1
ATOM 635 C C . ALA A 1 83 ? -7.744 -5.696 23.086 1.00 94.12 83 ALA A C 1
ATOM 637 O O . ALA A 1 83 ? -8.761 -6.297 22.728 1.00 94.12 83 ALA A O 1
ATOM 638 N N . PHE A 1 84 ? -7.555 -4.403 22.798 1.00 95.44 84 PHE A N 1
ATOM 639 C CA . PHE A 1 84 ? -8.527 -3.624 22.024 1.00 95.44 84 PHE A CA 1
ATOM 640 C C . PHE A 1 84 ? -8.569 -4.024 20.544 1.00 95.44 84 PHE A C 1
ATOM 642 O O . PHE A 1 84 ? -9.665 -4.063 19.986 1.00 95.44 84 PHE A O 1
ATOM 649 N N . TYR A 1 85 ? -7.441 -4.399 19.926 1.00 95.75 85 TYR A N 1
ATOM 650 C CA . TYR A 1 85 ? -7.439 -4.969 18.573 1.00 95.75 85 TYR A CA 1
ATOM 651 C C . TYR A 1 85 ? -8.226 -6.278 18.514 1.00 95.75 85 TYR A C 1
ATOM 653 O O . TYR A 1 85 ? -9.066 -6.441 17.633 1.00 95.75 85 TYR A O 1
ATOM 661 N N . ARG A 1 86 ? -8.036 -7.178 19.489 1.00 94.94 86 ARG A N 1
ATOM 662 C CA . ARG A 1 86 ? -8.805 -8.429 19.586 1.00 94.94 86 ARG A CA 1
ATOM 663 C C . ARG A 1 86 ? -10.302 -8.160 19.753 1.00 94.94 86 ARG A C 1
ATOM 665 O O . ARG A 1 86 ? -11.116 -8.783 19.073 1.00 94.94 86 ARG A O 1
ATOM 672 N N . LYS A 1 87 ? -10.667 -7.186 20.594 1.00 95.50 87 LYS A N 1
ATOM 673 C CA . LYS A 1 87 ? -12.062 -6.754 20.758 1.00 95.50 87 LYS A CA 1
ATOM 674 C C . LYS A 1 87 ? -12.639 -6.195 19.450 1.00 95.50 87 LYS A C 1
ATOM 676 O O . LYS A 1 87 ? -13.716 -6.616 19.042 1.00 95.50 87 LYS A O 1
ATOM 681 N N . ALA A 1 88 ? -11.933 -5.296 18.770 1.00 95.56 88 ALA A N 1
ATOM 682 C CA . ALA A 1 88 ? -12.381 -4.710 17.505 1.00 95.56 88 ALA A CA 1
ATOM 683 C C . ALA A 1 88 ? -12.543 -5.772 16.401 1.00 95.56 88 ALA A C 1
ATOM 685 O O . ALA A 1 88 ? -13.576 -5.817 15.737 1.00 95.56 88 ALA A O 1
ATOM 686 N N . ALA A 1 89 ? -11.587 -6.697 16.286 1.00 94.88 89 ALA A N 1
ATOM 687 C CA . ALA A 1 89 ? -11.652 -7.816 15.350 1.00 94.88 89 ALA A CA 1
ATOM 688 C C . ALA A 1 89 ? -12.843 -8.750 15.641 1.00 94.88 89 ALA A C 1
ATOM 690 O O . ALA A 1 89 ? -13.528 -9.185 14.716 1.00 94.88 89 ALA A O 1
ATOM 691 N N . SER A 1 90 ? -13.153 -9.023 16.918 1.00 94.12 90 SER A N 1
ATOM 692 C CA . SER A 1 90 ? -14.348 -9.805 17.279 1.00 94.12 90 SER A CA 1
ATOM 693 C C . SER A 1 90 ? -15.665 -9.110 16.925 1.00 94.12 90 SER A C 1
ATOM 695 O O . SER A 1 90 ? -16.649 -9.792 16.659 1.00 94.12 90 SER A O 1
ATOM 697 N N . LEU A 1 91 ? -15.667 -7.774 16.881 1.00 93.81 91 LEU A N 1
ATOM 698 C CA . LEU A 1 91 ? -16.828 -6.957 16.528 1.00 93.81 91 LEU A CA 1
ATOM 699 C C . LEU A 1 91 ? -17.005 -6.776 15.013 1.00 93.81 91 LEU A C 1
ATOM 701 O O . LEU A 1 91 ? -17.988 -6.170 14.602 1.00 93.81 91 LEU A O 1
ATOM 705 N N . GLY A 1 92 ? -16.091 -7.298 14.190 1.00 91.56 92 GLY A N 1
ATOM 706 C CA . GLY A 1 92 ? -16.219 -7.233 12.734 1.00 91.56 92 GLY A CA 1
ATOM 707 C C . GLY A 1 92 ? -15.426 -6.115 12.052 1.00 91.56 92 GLY A C 1
ATOM 708 O O . GLY A 1 92 ? -15.660 -5.866 10.881 1.00 91.56 92 GLY A O 1
ATOM 709 N N . ASP A 1 93 ? -14.508 -5.431 12.740 1.00 93.75 93 ASP A N 1
ATOM 710 C CA . ASP A 1 93 ? -13.720 -4.355 12.121 1.00 93.75 93 ASP A CA 1
ATOM 711 C C . ASP A 1 93 ? -12.605 -4.917 11.214 1.00 93.75 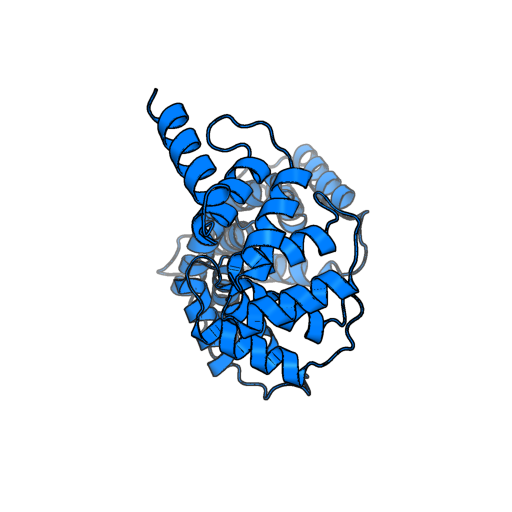93 ASP A C 1
ATOM 713 O O . ASP A 1 93 ? -11.655 -5.535 11.706 1.00 93.75 93 ASP A O 1
ATOM 717 N N . THR A 1 94 ? -12.705 -4.703 9.897 1.00 93.88 94 THR A N 1
ATOM 718 C CA . THR A 1 94 ? -11.738 -5.190 8.890 1.00 93.88 94 THR A CA 1
ATOM 719 C C . THR A 1 94 ? -10.296 -4.715 9.147 1.00 93.88 94 THR A C 1
ATOM 721 O O . THR A 1 94 ? -9.397 -5.569 9.173 1.00 93.88 94 THR A O 1
ATOM 724 N N . PRO A 1 95 ? -10.027 -3.413 9.411 1.00 92.81 95 PRO A N 1
ATOM 725 C CA . PRO A 1 95 ? -8.685 -2.947 9.772 1.00 92.81 95 PRO A CA 1
ATOM 726 C C . PRO A 1 95 ? -8.123 -3.649 11.014 1.00 92.81 95 PRO A C 1
ATOM 728 O O . PRO A 1 95 ? -6.948 -4.030 11.039 1.00 92.81 95 PRO A O 1
ATOM 731 N N . ALA A 1 96 ? -8.948 -3.857 12.046 1.00 94.56 96 ALA A N 1
ATOM 732 C CA . ALA A 1 96 ? -8.533 -4.561 13.253 1.00 94.56 96 ALA A CA 1
ATOM 733 C C . ALA A 1 96 ? -8.227 -6.039 13.003 1.00 94.56 96 ALA A C 1
ATOM 735 O O . ALA A 1 96 ? -7.245 -6.537 13.551 1.00 94.56 96 ALA A O 1
ATOM 736 N N . MET A 1 97 ? -9.024 -6.739 12.188 1.00 95.56 97 MET A N 1
ATOM 737 C CA . MET A 1 97 ? -8.748 -8.135 11.827 1.00 95.56 97 MET A CA 1
ATOM 738 C C . MET A 1 97 ? -7.403 -8.263 11.107 1.00 95.56 97 MET A C 1
ATOM 740 O O . MET A 1 97 ? -6.589 -9.112 11.473 1.00 95.56 97 MET A O 1
ATOM 744 N N . TYR A 1 98 ? -7.140 -7.379 10.140 1.00 95.19 98 TYR A N 1
ATOM 745 C CA . TYR A 1 98 ? -5.854 -7.311 9.451 1.00 95.19 98 TYR A CA 1
ATOM 746 C C . TYR A 1 98 ? -4.702 -7.060 10.432 1.00 95.19 98 TYR A C 1
ATOM 748 O O . TYR A 1 98 ? -3.738 -7.827 10.491 1.00 95.19 98 TYR A O 1
ATOM 756 N N . LYS A 1 99 ? -4.821 -6.012 11.256 1.00 94.50 99 LYS A N 1
ATOM 757 C CA . LYS A 1 99 ? -3.781 -5.621 12.211 1.00 94.50 99 LYS A CA 1
ATOM 758 C C . LYS A 1 99 ? -3.519 -6.719 13.244 1.00 94.50 99 LYS A C 1
ATOM 760 O O . LYS A 1 99 ? -2.359 -6.997 13.534 1.00 94.50 99 LYS A O 1
ATOM 765 N N . LEU A 1 100 ? -4.562 -7.376 13.754 1.00 94.31 100 LEU A N 1
ATOM 766 C CA . LEU A 1 100 ? -4.443 -8.518 14.664 1.00 94.31 100 LEU A CA 1
ATOM 767 C C . LEU A 1 100 ? -3.730 -9.699 13.997 1.00 94.31 100 LEU A C 1
ATOM 769 O O . LEU A 1 100 ? -2.846 -10.293 14.612 1.00 94.31 100 LEU A O 1
ATOM 773 N N . GLY A 1 101 ? -4.052 -9.992 12.734 1.00 93.69 101 GLY A N 1
ATOM 774 C CA . GLY A 1 101 ? -3.322 -10.969 11.929 1.00 93.69 101 GLY A CA 1
ATOM 775 C C . GLY A 1 101 ? -1.822 -10.667 11.894 1.00 93.69 101 GLY A C 1
ATOM 776 O O . GLY A 1 101 ? -1.006 -11.509 12.262 1.00 93.69 101 GLY A O 1
ATOM 777 N N . MET A 1 102 ? -1.448 -9.430 11.569 1.00 93.50 102 MET A N 1
ATOM 778 C CA . MET A 1 102 ? -0.041 -9.012 11.533 1.00 93.50 102 MET A CA 1
ATOM 779 C C . MET A 1 102 ? 0.647 -9.088 12.903 1.00 93.50 102 MET A C 1
ATOM 781 O O . MET A 1 102 ? 1.800 -9.518 13.001 1.00 93.50 102 MET A O 1
ATOM 785 N N . ILE A 1 103 ? -0.055 -8.714 13.977 1.00 93.38 103 ILE A N 1
ATOM 786 C CA . ILE A 1 103 ? 0.461 -8.811 15.349 1.00 93.38 103 ILE A CA 1
ATOM 787 C C . ILE A 1 103 ? 0.793 -10.264 15.696 1.00 93.38 103 ILE A C 1
ATOM 789 O O . ILE A 1 103 ? 1.880 -10.532 16.206 1.00 93.38 103 ILE A O 1
ATOM 793 N N . LEU A 1 104 ? -0.101 -11.199 15.370 1.00 93.62 104 LEU A N 1
ATOM 794 C CA . LEU A 1 104 ? 0.068 -12.624 15.653 1.00 93.62 104 LEU A CA 1
ATOM 795 C C . LEU A 1 104 ? 1.104 -13.304 14.738 1.00 93.62 104 LEU A C 1
ATOM 797 O O . LEU A 1 104 ? 1.760 -14.247 15.181 1.00 93.62 104 LEU A O 1
ATOM 801 N N . LEU A 1 105 ? 1.307 -12.828 13.500 1.00 90.19 105 LEU A N 1
ATOM 802 C CA . LEU A 1 105 ? 2.390 -13.307 12.625 1.00 90.19 105 LEU A CA 1
ATOM 803 C C . LEU A 1 105 ? 3.769 -12.920 13.167 1.00 90.19 105 LEU A C 1
ATOM 805 O O . LEU A 1 105 ? 4.677 -13.751 13.239 1.00 90.19 105 LEU A O 1
ATOM 809 N N . HIS A 1 106 ? 3.935 -11.653 13.551 1.00 89.56 106 HIS A N 1
ATOM 810 C CA . HIS A 1 106 ? 5.235 -11.121 13.955 1.00 89.56 106 HIS A CA 1
ATOM 811 C C . HIS A 1 106 ? 5.516 -11.258 15.457 1.00 89.56 106 HIS A C 1
ATOM 813 O O . HIS A 1 106 ? 6.682 -11.206 15.852 1.00 89.56 106 HIS A O 1
ATOM 819 N N . GLY A 1 107 ? 4.493 -11.481 16.286 1.00 90.31 107 GLY A N 1
ATOM 820 C CA . GLY A 1 107 ? 4.606 -11.521 17.747 1.00 90.31 107 GLY A CA 1
ATOM 821 C C . GLY A 1 107 ? 4.917 -10.144 18.329 1.00 90.31 107 GLY A C 1
ATOM 822 O O . GLY A 1 107 ? 5.896 -9.980 19.056 1.00 90.31 107 GLY A O 1
ATOM 823 N N . THR A 1 108 ? 4.153 -9.127 17.928 1.00 90.19 108 THR A N 1
ATOM 824 C CA . THR A 1 108 ? 4.329 -7.743 18.402 1.00 90.19 108 THR A CA 1
ATOM 825 C C . THR A 1 108 ? 3.346 -7.406 19.527 1.00 90.19 108 THR A C 1
ATOM 827 O O . THR A 1 108 ? 2.503 -8.215 19.901 1.00 90.19 108 THR A O 1
ATOM 830 N N . LEU A 1 109 ? 3.477 -6.217 20.133 1.00 85.75 109 LEU A N 1
ATOM 831 C CA . LEU A 1 109 ? 2.581 -5.719 21.196 1.00 85.75 109 LEU A CA 1
ATOM 832 C C . LEU A 1 109 ? 2.461 -6.620 22.447 1.00 85.75 109 LEU A C 1
ATOM 834 O O . LEU A 1 109 ? 1.524 -6.474 23.227 1.00 85.75 109 LEU A O 1
ATOM 838 N N . GLY A 1 110 ? 3.442 -7.495 22.686 1.00 81.69 110 GLY A N 1
ATOM 839 C CA . GLY A 1 110 ? 3.456 -8.404 23.837 1.00 81.69 110 GLY A CA 1
ATOM 840 C C . GLY A 1 110 ? 2.648 -9.690 23.637 1.00 81.69 110 GLY A C 1
ATOM 841 O O . GLY A 1 110 ? 2.522 -10.465 24.580 1.00 81.69 110 GLY A O 1
ATOM 842 N N . GLU A 1 111 ? 2.128 -9.933 22.432 1.00 88.00 111 GLU A N 1
ATOM 843 C CA . GLU A 1 111 ? 1.466 -11.187 22.065 1.00 88.00 111 GLU A CA 1
ATOM 844 C C . GLU A 1 111 ? 2.487 -12.217 21.561 1.00 88.00 111 GLU A C 1
ATOM 846 O O . GLU A 1 111 ? 3.474 -11.886 20.895 1.00 88.00 111 GLU A O 1
ATOM 851 N N . ALA A 1 112 ? 2.242 -13.492 21.864 1.00 89.69 112 ALA A N 1
ATOM 852 C CA . ALA A 1 112 ? 3.048 -14.584 21.335 1.00 89.69 112 ALA A CA 1
ATOM 853 C C . ALA A 1 112 ? 2.755 -14.800 19.842 1.00 89.69 112 ALA A C 1
ATOM 855 O O . ALA A 1 112 ? 1.635 -14.595 19.373 1.00 89.69 112 ALA A O 1
ATOM 856 N N . LYS A 1 113 ? 3.758 -15.267 19.091 1.00 91.44 113 LYS A N 1
ATOM 857 C CA . LYS A 1 113 ? 3.572 -15.635 17.682 1.00 91.44 113 LYS A CA 1
ATOM 858 C C . LYS A 1 113 ? 2.572 -16.785 17.577 1.00 91.44 113 LYS A C 1
ATOM 860 O O . LYS A 1 113 ? 2.833 -17.876 18.081 1.00 91.44 113 LYS A O 1
ATOM 865 N N . ASN A 1 114 ? 1.467 -16.555 16.877 1.00 91.56 114 ASN A N 1
ATOM 866 C CA . ASN A 1 114 ? 0.476 -17.578 16.566 1.00 91.56 114 ASN A CA 1
ATOM 867 C C . ASN A 1 114 ? 0.057 -17.476 15.093 1.00 91.56 114 ASN A C 1
ATOM 869 O O . ASN A 1 114 ? -0.984 -16.901 14.765 1.00 91.56 114 ASN A O 1
ATOM 873 N N . PRO A 1 115 ? 0.858 -18.036 14.174 1.00 88.31 115 PRO A N 1
ATOM 874 C CA . PRO A 1 115 ? 0.620 -17.862 12.749 1.00 88.31 115 PRO A CA 1
ATOM 875 C C . PRO A 1 115 ? -0.674 -18.533 12.269 1.00 88.31 115 PRO A C 1
ATOM 877 O O . PRO A 1 115 ? -1.310 -18.037 11.345 1.00 88.31 115 PRO A O 1
ATOM 880 N N . ARG A 1 116 ? -1.109 -19.627 12.912 1.00 89.75 116 ARG A N 1
ATOM 881 C CA . ARG A 1 116 ? -2.366 -20.312 12.561 1.00 89.75 116 ARG A CA 1
ATOM 882 C C . ARG A 1 116 ? -3.576 -19.417 12.809 1.00 89.75 116 ARG A C 1
ATOM 884 O O . ARG A 1 116 ? -4.443 -19.293 11.949 1.00 89.75 116 ARG A O 1
ATOM 891 N N . GLU A 1 117 ? -3.616 -18.785 13.979 1.00 91.94 117 GLU A N 1
ATOM 892 C CA . GLU A 1 117 ? -4.671 -17.831 14.312 1.00 91.94 117 GLU A CA 1
ATOM 893 C C . GLU A 1 117 ? -4.578 -16.582 13.430 1.00 91.94 117 GLU A C 1
ATOM 895 O O . GLU A 1 117 ? -5.599 -16.108 12.934 1.00 91.94 117 GLU A O 1
ATOM 900 N N . ALA A 1 118 ? -3.363 -16.106 13.147 1.00 92.56 118 ALA A N 1
ATOM 901 C CA . ALA A 1 118 ? -3.161 -14.969 12.263 1.00 92.56 118 ALA A CA 1
ATOM 902 C C . ALA A 1 118 ? -3.765 -15.175 10.868 1.00 92.56 118 ALA A C 1
ATOM 904 O O . ALA A 1 118 ? -4.466 -14.301 10.366 1.00 92.56 118 ALA A O 1
ATOM 905 N N . ILE A 1 119 ? -3.546 -16.347 10.263 1.00 92.12 119 ILE A N 1
ATOM 906 C CA . ILE A 1 119 ? -4.101 -16.688 8.948 1.00 92.12 119 ILE A CA 1
ATOM 907 C C . ILE A 1 119 ? -5.630 -16.713 8.988 1.00 92.12 119 ILE A C 1
ATOM 909 O O . ILE A 1 119 ? -6.268 -16.261 8.042 1.00 92.12 119 ILE A O 1
ATOM 913 N N . SER A 1 120 ? -6.230 -17.208 10.074 1.00 93.81 120 SER A N 1
ATOM 914 C CA . SER A 1 120 ? -7.688 -17.194 10.246 1.00 93.81 120 SER A CA 1
ATOM 915 C C . SER A 1 120 ? -8.241 -15.764 10.239 1.00 93.81 120 SER A C 1
ATOM 917 O O . SER A 1 120 ? -9.188 -15.465 9.511 1.00 93.81 120 SER A O 1
ATOM 919 N N . TRP A 1 121 ? -7.606 -14.851 10.980 1.00 95.31 121 TRP A N 1
ATOM 920 C CA . TRP A 1 121 ? -7.997 -13.439 10.997 1.00 95.31 121 TRP A CA 1
ATOM 921 C C . TRP A 1 121 ? -7.765 -12.741 9.658 1.00 95.31 121 TRP A C 1
ATOM 923 O O . TRP A 1 121 ? -8.641 -12.010 9.201 1.00 95.31 121 TRP A O 1
ATOM 933 N N . LEU A 1 122 ? -6.637 -13.005 8.996 1.00 94.50 122 LEU A N 1
ATOM 934 C CA . LEU A 1 122 ? -6.356 -12.460 7.670 1.00 94.50 122 LEU A CA 1
ATOM 935 C C . LEU A 1 122 ? -7.365 -12.952 6.626 1.00 94.50 122 LEU A C 1
ATOM 937 O O . LEU A 1 122 ? -7.809 -12.151 5.812 1.00 94.50 122 LEU A O 1
ATOM 941 N N . LYS A 1 123 ? -7.780 -14.227 6.666 1.00 94.25 123 LYS A N 1
ATOM 942 C CA . LYS A 1 123 ? -8.829 -14.768 5.779 1.00 94.25 123 LYS A CA 1
ATOM 943 C C . LYS A 1 123 ? -10.159 -14.049 5.968 1.00 94.25 123 LYS A C 1
ATOM 945 O O . LYS A 1 123 ? -10.741 -13.595 4.991 1.00 94.25 123 LYS A O 1
ATOM 950 N N . ARG A 1 124 ? -10.585 -13.858 7.218 1.00 94.62 124 ARG A N 1
ATOM 951 C CA . ARG A 1 124 ? -11.804 -13.095 7.527 1.00 94.62 124 ARG A CA 1
ATOM 952 C C . ARG A 1 124 ? -11.713 -11.640 7.057 1.00 94.62 124 ARG A C 1
ATOM 954 O O . ARG A 1 124 ? -12.677 -11.118 6.510 1.00 94.62 124 ARG A O 1
ATOM 961 N N . ALA A 1 125 ? -10.554 -11.003 7.230 1.00 94.88 125 ALA A N 1
ATOM 962 C CA . ALA A 1 125 ? -10.320 -9.647 6.737 1.00 94.88 125 ALA A CA 1
ATOM 963 C C . ALA A 1 125 ? -10.337 -9.579 5.200 1.00 94.88 125 ALA A C 1
ATOM 965 O O . ALA A 1 125 ? -10.854 -8.625 4.634 1.00 94.88 125 ALA A O 1
ATOM 966 N N . ALA A 1 126 ? -9.801 -10.595 4.523 1.00 94.38 126 ALA A N 1
ATOM 967 C CA . ALA A 1 126 ? -9.791 -10.693 3.068 1.00 94.38 126 ALA A CA 1
ATOM 968 C C . ALA A 1 126 ? -11.191 -10.910 2.469 1.00 94.38 126 ALA A C 1
ATOM 970 O O . ALA A 1 126 ? -11.487 -10.367 1.408 1.00 94.38 126 ALA A O 1
ATOM 971 N N . GLU A 1 127 ? -12.063 -11.657 3.151 1.00 93.38 127 GLU A N 1
ATOM 972 C CA . GLU A 1 127 ? -13.471 -11.827 2.759 1.00 93.38 127 GLU A CA 1
ATOM 973 C C . GLU A 1 127 ? -14.261 -10.511 2.821 1.00 93.38 127 GLU A C 1
ATOM 975 O O . GLU A 1 127 ? -15.179 -10.307 2.030 1.00 93.38 127 GLU A O 1
ATOM 980 N N . GLN A 1 128 ? -13.891 -9.613 3.737 1.00 92.50 128 GLN A N 1
ATOM 981 C CA . GLN A 1 128 ? -14.514 -8.298 3.935 1.00 92.50 128 GLN A CA 1
ATOM 982 C C . GLN A 1 128 ? -13.679 -7.149 3.350 1.00 92.50 128 GLN A C 1
ATOM 984 O O . GLN A 1 128 ? -13.871 -5.993 3.725 1.00 92.50 128 GLN A O 1
ATOM 989 N N . ALA A 1 129 ? -12.722 -7.456 2.472 1.00 92.50 129 ALA A N 1
ATOM 990 C CA . ALA A 1 129 ? -11.831 -6.457 1.906 1.00 92.50 129 ALA A CA 1
ATOM 991 C C . ALA A 1 129 ? -12.580 -5.506 0.963 1.00 92.50 129 ALA A C 1
ATOM 993 O O . ALA A 1 129 ? -13.306 -5.931 0.062 1.00 92.50 129 ALA A O 1
ATOM 994 N N . ASP A 1 130 ? -12.333 -4.215 1.148 1.00 92.38 130 ASP A N 1
ATOM 995 C CA . ASP A 1 130 ? -12.854 -3.111 0.350 1.00 92.38 130 ASP A CA 1
ATOM 996 C C . ASP A 1 130 ? -11.700 -2.239 -0.184 1.00 92.38 130 ASP A C 1
ATOM 998 O O . ASP A 1 130 ? -10.520 -2.561 -0.015 1.00 92.38 130 ASP A O 1
ATOM 1002 N N . GLU A 1 131 ? -12.029 -1.145 -0.874 1.00 91.69 131 GLU A N 1
ATOM 1003 C CA . GLU A 1 131 ? -11.035 -0.221 -1.443 1.00 91.69 131 GLU A CA 1
ATOM 1004 C C . GLU A 1 131 ? -10.160 0.451 -0.369 1.00 91.69 131 GLU A C 1
ATOM 1006 O O . GLU A 1 131 ? -9.009 0.801 -0.637 1.00 91.69 131 GLU A O 1
ATOM 1011 N N . GLU A 1 132 ? -10.670 0.598 0.858 1.00 89.62 132 GLU A N 1
ATOM 1012 C CA . GLU A 1 132 ? -9.934 1.183 1.983 1.00 89.62 132 GLU A CA 1
ATOM 1013 C C . GLU A 1 132 ? -9.018 0.152 2.667 1.00 89.62 132 GLU A C 1
ATOM 1015 O O . GLU A 1 132 ? -7.927 0.490 3.138 1.00 89.62 132 GLU A O 1
ATOM 1020 N N . ASN A 1 133 ? -9.413 -1.125 2.675 1.00 90.62 133 ASN A N 1
ATOM 1021 C CA . ASN A 1 133 ? -8.766 -2.208 3.414 1.00 90.62 133 ASN A CA 1
ATOM 1022 C C . ASN A 1 133 ? -8.341 -3.419 2.551 1.00 90.62 133 ASN A C 1
ATOM 1024 O O . ASN A 1 133 ? -8.532 -4.564 2.967 1.00 90.62 133 ASN A O 1
ATOM 1028 N N . PRO A 1 134 ? -7.645 -3.239 1.412 1.00 93.12 134 PRO A N 1
ATOM 1029 C CA . PRO A 1 134 ? -7.219 -4.362 0.566 1.00 93.12 134 PRO A CA 1
ATOM 1030 C C . PRO A 1 134 ? -5.975 -5.110 1.092 1.00 93.12 134 PRO A C 1
ATOM 1032 O O . PRO A 1 134 ? -5.495 -6.060 0.475 1.00 93.12 134 PRO A O 1
ATOM 1035 N N . HIS A 1 135 ? -5.428 -4.682 2.230 1.00 92.81 135 HIS A N 1
ATOM 1036 C CA . HIS A 1 135 ? -4.128 -5.089 2.765 1.00 92.81 135 HIS A CA 1
ATOM 1037 C C . HIS A 1 135 ? -4.084 -6.585 3.112 1.00 92.81 135 HIS A C 1
ATOM 1039 O O . HIS A 1 135 ? -3.106 -7.270 2.820 1.00 92.81 135 HIS A O 1
ATOM 1045 N N . ALA A 1 136 ? -5.175 -7.118 3.672 1.00 94.19 136 ALA A N 1
ATOM 1046 C CA . ALA A 1 136 ? -5.262 -8.527 4.049 1.00 94.19 136 ALA A CA 1
ATOM 1047 C C . ALA A 1 136 ? -5.145 -9.472 2.845 1.00 94.19 136 ALA A C 1
ATOM 1049 O O . ALA A 1 136 ? -4.505 -10.517 2.946 1.00 94.19 136 ALA A O 1
ATOM 1050 N N . LEU A 1 137 ? -5.713 -9.088 1.696 1.00 95.56 137 LEU A N 1
ATOM 1051 C CA . LEU A 1 137 ? -5.601 -9.857 0.456 1.00 95.56 137 LEU A CA 1
ATOM 1052 C C . LEU A 1 137 ? -4.146 -9.946 -0.016 1.00 95.56 137 LEU A C 1
ATOM 1054 O O . LEU A 1 137 ? -3.698 -11.018 -0.41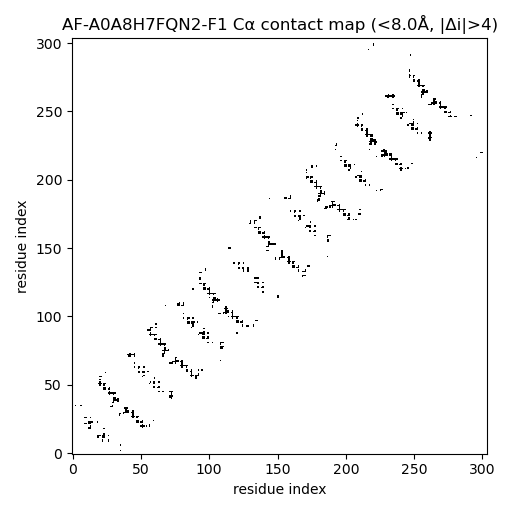7 1.00 95.56 137 LEU A O 1
ATOM 1058 N N . HIS A 1 138 ? -3.402 -8.838 0.057 1.00 95.00 138 HIS A N 1
ATOM 1059 C CA . HIS A 1 138 ? -1.993 -8.816 -0.330 1.00 95.00 138 HIS A CA 1
ATOM 1060 C C . HIS A 1 138 ? -1.138 -9.705 0.575 1.00 95.00 138 HIS A C 1
ATOM 1062 O O . HIS A 1 138 ? -0.403 -10.554 0.075 1.00 95.00 138 HIS A O 1
ATOM 1068 N N . GLU A 1 139 ? -1.276 -9.565 1.895 1.00 94.06 139 GLU A N 1
ATOM 1069 C CA . GLU A 1 139 ? -0.497 -10.358 2.852 1.00 94.06 139 GLU A CA 1
ATOM 1070 C C . GLU A 1 139 ? -0.806 -11.857 2.750 1.00 94.06 139 GLU A C 1
ATOM 1072 O O . GLU A 1 139 ? 0.105 -12.685 2.758 1.00 94.06 139 GLU A O 1
ATOM 1077 N N . LEU A 1 140 ? -2.078 -12.238 2.572 1.00 92.44 140 LEU A N 1
ATOM 1078 C CA . LEU A 1 140 ? -2.419 -13.634 2.286 1.00 92.44 140 LEU A CA 1
ATOM 1079 C C . LEU A 1 140 ? -1.794 -14.117 0.974 1.00 92.44 140 LEU A C 1
ATOM 1081 O O . LEU A 1 140 ? -1.303 -15.245 0.919 1.00 92.44 140 LEU A O 1
ATOM 1085 N N . GLY A 1 141 ? -1.788 -13.278 -0.064 1.00 92.94 141 GLY A N 1
ATOM 1086 C CA . GLY A 1 141 ? -1.130 -13.578 -1.333 1.00 92.94 141 GLY A CA 1
ATOM 1087 C C . GLY A 1 141 ? 0.354 -13.892 -1.141 1.00 92.94 141 GLY A C 1
ATOM 1088 O O . GLY A 1 141 ? 0.829 -14.920 -1.623 1.00 92.94 141 GLY A O 1
ATOM 1089 N N . LEU A 1 142 ? 1.064 -13.072 -0.359 1.00 92.06 142 LEU A N 1
ATOM 1090 C CA . LEU A 1 142 ? 2.476 -13.288 -0.026 1.00 92.06 142 LEU A CA 1
ATOM 1091 C C . LEU A 1 142 ? 2.695 -14.589 0.759 1.00 92.06 142 LEU A C 1
ATOM 1093 O O . LEU A 1 142 ? 3.644 -15.322 0.482 1.00 92.06 142 LEU A O 1
ATOM 1097 N N . LEU A 1 143 ? 1.813 -14.912 1.710 1.00 90.62 143 LEU A N 1
ATOM 1098 C CA . LEU A 1 143 ? 1.907 -16.154 2.487 1.00 90.62 143 LEU A CA 1
ATOM 1099 C C . LEU A 1 143 ? 1.739 -17.409 1.619 1.00 90.62 143 LEU A C 1
ATOM 1101 O O . LEU A 1 143 ? 2.441 -18.393 1.846 1.00 90.62 143 LEU A O 1
ATOM 1105 N N . HIS A 1 144 ? 0.833 -17.378 0.637 1.00 89.12 144 HIS A N 1
ATOM 1106 C CA . HIS A 1 144 ? 0.613 -18.482 -0.304 1.00 89.12 144 HIS A CA 1
ATOM 1107 C C . HIS A 1 144 ? 1.682 -18.557 -1.408 1.00 89.12 144 HIS A C 1
ATOM 1109 O O . HIS A 1 144 ? 1.954 -19.641 -1.931 1.00 89.12 144 HIS A O 1
ATOM 1115 N N . GLU A 1 145 ? 2.316 -17.432 -1.751 1.00 88.81 145 GLU A N 1
ATOM 1116 C CA . GLU A 1 145 ? 3.446 -17.379 -2.684 1.00 88.81 145 GLU A CA 1
ATOM 1117 C C . GLU A 1 145 ? 4.708 -18.030 -2.103 1.00 88.81 145 GLU A C 1
ATOM 1119 O O . GLU A 1 145 ? 5.474 -18.633 -2.851 1.00 88.81 145 GLU A O 1
ATOM 1124 N N . GLN A 1 146 ? 4.942 -17.943 -0.791 1.00 86.69 146 GLN A N 1
ATOM 1125 C CA . GLN A 1 146 ? 6.170 -18.453 -0.180 1.00 86.69 146 GLN A CA 1
ATOM 1126 C C . GLN A 1 146 ? 6.243 -19.994 -0.223 1.00 86.69 146 GLN A C 1
ATOM 1128 O O . GLN A 1 146 ? 5.491 -20.660 0.491 1.00 86.69 146 GLN A O 1
ATOM 1133 N N . PRO A 1 147 ? 7.197 -20.590 -0.968 1.00 74.50 147 PRO A N 1
ATOM 1134 C CA . PRO A 1 147 ? 7.278 -22.045 -1.128 1.00 74.50 147 PRO A CA 1
ATOM 1135 C C . PRO A 1 147 ? 7.698 -22.775 0.158 1.00 74.50 147 PRO A C 1
ATOM 1137 O O . PRO A 1 147 ? 7.381 -23.946 0.336 1.00 74.50 147 PRO A O 1
ATOM 1140 N N . ASN A 1 148 ? 8.377 -22.077 1.075 1.00 69.19 148 ASN A N 1
ATOM 1141 C CA . ASN A 1 148 ? 8.914 -22.643 2.319 1.00 69.19 148 ASN A CA 1
ATOM 1142 C C . ASN A 1 148 ? 8.037 -22.362 3.549 1.00 69.19 148 ASN A C 1
ATOM 1144 O O . ASN A 1 148 ? 8.463 -22.597 4.683 1.00 69.19 148 ASN A O 1
ATOM 1148 N N . SER A 1 149 ? 6.830 -21.829 3.358 1.00 71.44 149 SER A N 1
ATOM 1149 C CA . SER A 1 149 ? 5.933 -21.563 4.476 1.00 71.44 149 SER A CA 1
ATOM 1150 C C . SER A 1 149 ? 5.397 -22.882 5.038 1.00 71.44 149 SER A C 1
ATOM 1152 O O . SER A 1 149 ? 4.591 -23.557 4.412 1.00 71.44 149 SER A O 1
ATOM 1154 N N . GLN A 1 150 ? 5.795 -23.248 6.260 1.00 70.25 150 GLN A N 1
ATOM 1155 C CA . GLN A 1 150 ? 5.156 -24.353 7.000 1.00 70.25 150 GLN A CA 1
ATOM 1156 C C . GLN A 1 150 ? 3.729 -23.998 7.463 1.00 70.25 150 GLN A C 1
ATOM 1158 O O . GLN A 1 150 ? 3.039 -24.822 8.061 1.00 70.25 150 GLN A O 1
ATOM 1163 N N . LEU A 1 151 ? 3.300 -22.751 7.245 1.00 75.00 151 LEU A N 1
ATOM 1164 C CA . LEU A 1 151 ? 2.062 -22.195 7.781 1.00 75.00 151 LEU A CA 1
ATOM 1165 C C . LEU A 1 151 ? 0.878 -22.396 6.836 1.00 75.00 151 LEU A C 1
ATOM 1167 O O . LEU A 1 151 ? -0.256 -22.530 7.296 1.00 75.00 151 LEU A O 1
ATOM 1171 N N . VAL A 1 152 ? 1.138 -22.395 5.528 1.00 80.31 152 VAL A N 1
ATOM 1172 C CA . VAL A 1 152 ? 0.122 -22.432 4.477 1.00 80.31 152 VAL A CA 1
ATOM 1173 C C . VAL A 1 152 ? 0.637 -23.261 3.308 1.00 80.31 152 VAL A C 1
ATOM 1175 O O . VAL A 1 152 ? 1.818 -23.208 2.980 1.00 80.31 152 VAL A O 1
ATOM 1178 N N . MET A 1 153 ? -0.255 -24.014 2.664 1.00 83.19 153 MET A N 1
ATOM 1179 C CA . MET A 1 153 ? 0.074 -24.715 1.428 1.00 83.19 153 MET A CA 1
ATOM 1180 C C . MET A 1 153 ? 0.446 -23.708 0.335 1.00 83.19 153 MET A C 1
ATOM 1182 O O . MET A 1 153 ? -0.316 -22.778 0.054 1.00 83.19 153 MET A O 1
ATOM 1186 N N . HIS A 1 154 ? 1.609 -23.921 -0.279 1.00 86.94 154 HIS A N 1
ATOM 1187 C CA . HIS A 1 154 ? 2.043 -23.143 -1.427 1.00 86.94 154 HIS A CA 1
ATOM 1188 C C . HIS A 1 154 ? 1.064 -23.349 -2.587 1.00 86.94 154 HIS A C 1
ATOM 1190 O O . HIS A 1 154 ? 0.921 -24.461 -3.097 1.00 86.94 154 HIS A O 1
ATOM 1196 N N . ASP A 1 155 ? 0.391 -22.271 -2.980 1.00 90.50 155 ASP A N 1
ATOM 1197 C CA . ASP A 1 155 ? -0.541 -22.260 -4.102 1.00 90.50 155 ASP A CA 1
ATOM 1198 C C . ASP A 1 155 ? -0.370 -20.946 -4.880 1.00 90.50 155 ASP A C 1
ATOM 1200 O O . ASP A 1 155 ? -0.956 -19.914 -4.524 1.00 90.50 155 ASP A O 1
ATOM 1204 N N . PRO A 1 156 ? 0.444 -20.956 -5.949 1.00 89.25 156 PRO A N 1
ATOM 1205 C CA . PRO A 1 156 ? 0.701 -19.760 -6.737 1.00 89.25 156 PRO A CA 1
ATOM 1206 C C . PRO A 1 156 ? -0.539 -19.278 -7.506 1.00 89.25 156 PRO A C 1
ATOM 1208 O O . PRO A 1 156 ? -0.656 -18.084 -7.788 1.00 89.25 156 PRO A O 1
ATOM 1211 N N . ALA A 1 157 ? -1.479 -20.169 -7.840 1.00 92.12 157 ALA A N 1
ATOM 1212 C CA . ALA A 1 157 ? -2.699 -19.798 -8.551 1.00 92.12 157 ALA A CA 1
ATOM 1213 C C . ALA A 1 157 ? -3.676 -19.069 -7.620 1.00 92.12 157 ALA A C 1
ATOM 1215 O O . ALA A 1 157 ? -4.256 -18.051 -8.009 1.00 92.12 157 ALA A O 1
ATOM 1216 N N . TYR A 1 158 ? -3.804 -19.547 -6.381 1.00 92.44 158 TYR A N 1
ATOM 1217 C CA . TYR A 1 158 ? -4.577 -18.868 -5.348 1.00 92.44 158 TYR A CA 1
ATOM 1218 C C . TYR A 1 158 ? -3.941 -17.530 -4.945 1.00 92.44 158 TYR A C 1
ATOM 1220 O O . TYR A 1 158 ? -4.637 -16.515 -4.893 1.00 92.44 158 TYR A O 1
ATOM 1228 N N . ALA A 1 159 ? -2.614 -17.481 -4.773 1.00 93.81 159 ALA A N 1
ATOM 1229 C CA . ALA A 1 159 ? -1.891 -16.232 -4.515 1.00 93.81 159 ALA A CA 1
ATOM 1230 C C . ALA A 1 159 ? -2.149 -15.184 -5.613 1.00 93.81 159 ALA A C 1
ATOM 1232 O O . ALA A 1 159 ? -2.475 -14.034 -5.318 1.00 93.81 159 ALA A O 1
ATOM 1233 N N . LYS A 1 160 ? -2.102 -15.591 -6.890 1.00 94.50 160 LYS A N 1
ATOM 1234 C CA . LYS A 1 160 ? -2.466 -14.725 -8.021 1.00 94.50 160 LYS A CA 1
ATOM 1235 C C . LYS A 1 160 ? -3.890 -14.183 -7.896 1.00 94.50 160 LYS A C 1
ATOM 1237 O O . LYS A 1 160 ? -4.096 -12.997 -8.137 1.00 94.50 160 LYS A O 1
ATOM 1242 N N . ALA A 1 161 ? -4.870 -15.020 -7.551 1.00 95.19 161 ALA A N 1
ATOM 1243 C CA . ALA A 1 161 ? -6.260 -14.583 -7.411 1.00 95.19 161 ALA A CA 1
ATOM 1244 C C . ALA A 1 161 ? -6.412 -13.505 -6.323 1.00 95.19 161 ALA A C 1
ATOM 1246 O O . ALA A 1 161 ? -7.054 -12.481 -6.564 1.00 95.19 161 ALA A O 1
ATOM 1247 N N . LEU A 1 162 ? -5.744 -13.683 -5.181 1.00 96.06 162 LEU A N 1
ATOM 1248 C CA . LEU A 1 162 ? -5.721 -12.703 -4.092 1.00 96.06 162 LEU A CA 1
ATOM 1249 C C . LEU A 1 162 ? -5.059 -11.383 -4.510 1.00 96.06 162 LEU A C 1
ATOM 1251 O O . LEU A 1 162 ? -5.619 -10.310 -4.277 1.00 96.06 162 LEU A O 1
ATOM 1255 N N . PHE A 1 163 ? -3.907 -11.442 -5.186 1.00 96.38 163 PHE A N 1
ATOM 1256 C CA . PHE A 1 163 ? -3.254 -10.239 -5.707 1.00 96.38 163 PHE A CA 1
ATOM 1257 C C . PHE A 1 163 ? -4.121 -9.522 -6.740 1.00 96.38 163 PHE A C 1
ATOM 1259 O O . PHE A 1 163 ? -4.223 -8.298 -6.691 1.00 96.38 163 PHE A O 1
ATOM 1266 N N . MET A 1 164 ? -4.787 -10.259 -7.635 1.00 95.56 164 MET A N 1
ATOM 1267 C CA . MET A 1 164 ? -5.742 -9.685 -8.586 1.00 95.56 164 MET A CA 1
ATOM 1268 C C . MET A 1 164 ? -6.875 -8.977 -7.850 1.00 95.56 164 MET A C 1
ATOM 1270 O O . MET A 1 164 ? -7.167 -7.832 -8.179 1.00 95.56 164 MET A O 1
ATOM 1274 N N . GLN A 1 165 ? -7.491 -9.597 -6.844 1.00 96.44 165 GLN A N 1
ATOM 1275 C CA . GLN A 1 165 ? -8.565 -8.966 -6.075 1.00 96.44 165 GLN A CA 1
ATOM 1276 C C . GLN A 1 165 ? -8.086 -7.672 -5.395 1.00 96.44 165 GLN A C 1
ATOM 1278 O O . GLN A 1 165 ? -8.692 -6.620 -5.585 1.00 96.44 165 GLN A O 1
ATOM 1283 N N . ALA A 1 166 ? -6.941 -7.713 -4.707 1.00 96.31 166 ALA A N 1
ATOM 1284 C CA . ALA A 1 166 ? -6.340 -6.535 -4.080 1.00 96.31 166 ALA A CA 1
ATOM 1285 C C . ALA A 1 166 ? -6.012 -5.427 -5.096 1.00 96.31 166 ALA A C 1
ATOM 1287 O O . ALA A 1 166 ? -6.223 -4.245 -4.836 1.00 96.31 166 ALA A O 1
ATOM 1288 N N . ALA A 1 167 ? -5.504 -5.794 -6.273 1.00 95.56 167 ALA A N 1
ATOM 1289 C CA . ALA A 1 167 ? -5.147 -4.845 -7.319 1.00 95.56 167 ALA A CA 1
ATOM 1290 C C . ALA A 1 167 ? -6.370 -4.177 -7.967 1.00 95.56 167 ALA A C 1
ATOM 1292 O O . ALA A 1 167 ? -6.288 -3.000 -8.332 1.00 95.56 167 ALA A O 1
ATOM 1293 N N . HIS A 1 168 ? -7.495 -4.895 -8.087 1.00 95.44 168 HIS A N 1
ATOM 1294 C CA . HIS A 1 168 ? -8.773 -4.326 -8.532 1.00 95.44 168 HIS A CA 1
ATOM 1295 C C . HIS A 1 168 ? -9.357 -3.356 -7.506 1.00 95.44 168 HIS A C 1
ATOM 1297 O O . HIS A 1 168 ? -9.851 -2.309 -7.907 1.00 95.44 168 HIS A O 1
ATOM 1303 N N . LEU A 1 169 ? -9.193 -3.639 -6.210 1.00 95.31 169 LEU A N 1
ATOM 1304 C CA . LEU A 1 169 ? -9.484 -2.697 -5.119 1.00 95.31 169 LEU A CA 1
ATOM 1305 C C . LEU A 1 169 ? -8.492 -1.521 -5.062 1.00 95.31 169 LEU A C 1
ATOM 1307 O O . LEU A 1 169 ? -8.570 -0.660 -4.194 1.00 95.31 169 LEU A O 1
ATOM 1311 N N . GLY A 1 170 ? -7.532 -1.466 -5.987 1.00 93.88 170 GLY A N 1
ATOM 1312 C CA . GLY A 1 170 ? -6.611 -0.352 -6.111 1.00 93.88 170 GLY A CA 1
ATOM 1313 C C . GLY A 1 170 ? -5.365 -0.458 -5.234 1.00 93.88 170 GLY A C 1
ATOM 1314 O O . GLY A 1 170 ? -4.668 0.545 -5.090 1.00 93.88 170 GLY A O 1
ATOM 1315 N N . TYR A 1 171 ? -5.047 -1.616 -4.659 1.00 96.06 171 TYR A N 1
ATOM 1316 C CA . TYR A 1 171 ? -3.857 -1.737 -3.825 1.00 96.06 171 TYR A CA 1
ATOM 1317 C C . TYR A 1 171 ? -2.570 -1.685 -4.650 1.00 96.06 171 TYR A C 1
ATOM 1319 O O . TYR A 1 171 ? -2.263 -2.601 -5.416 1.00 96.06 171 TYR A O 1
ATOM 1327 N N . THR A 1 172 ? -1.803 -0.614 -4.463 1.00 95.81 172 THR A N 1
ATOM 1328 C CA . THR A 1 172 ? -0.629 -0.279 -5.274 1.00 95.81 172 THR A CA 1
ATOM 1329 C C . THR A 1 172 ? 0.435 -1.381 -5.278 1.00 95.81 172 THR A C 1
ATOM 1331 O O . THR A 1 172 ? 0.926 -1.752 -6.341 1.00 95.81 172 THR A O 1
ATOM 1334 N N . GLN A 1 173 ? 0.741 -1.976 -4.120 1.00 94.81 173 GLN A N 1
ATOM 1335 C CA . GLN A 1 173 ? 1.757 -3.034 -4.033 1.00 94.81 173 GLN A CA 1
ATOM 1336 C C . GLN A 1 173 ? 1.321 -4.315 -4.757 1.00 94.81 173 GLN A C 1
ATOM 1338 O O . GLN A 1 173 ? 2.140 -4.965 -5.402 1.00 94.81 173 GLN A O 1
ATOM 1343 N N . SER A 1 174 ? 0.027 -4.660 -4.728 1.00 96.19 174 SER A N 1
ATOM 1344 C CA . SER A 1 174 ? -0.496 -5.783 -5.522 1.00 96.19 174 SER A CA 1
ATOM 1345 C C . SER A 1 174 ? -0.474 -5.487 -7.018 1.00 96.19 174 SER A C 1
ATOM 1347 O O . SER A 1 174 ? -0.168 -6.379 -7.803 1.00 96.19 174 SER A O 1
ATOM 1349 N N . GLN A 1 175 ? -0.768 -4.249 -7.428 1.00 97.00 175 GLN A N 1
ATOM 1350 C CA . GLN A 1 175 ? -0.662 -3.838 -8.832 1.00 97.00 175 GLN A CA 1
ATOM 1351 C C . GLN A 1 175 ? 0.780 -3.978 -9.330 1.00 97.00 175 GLN A C 1
ATOM 1353 O O . GLN A 1 175 ? 1.015 -4.626 -10.347 1.00 97.00 175 GLN A O 1
ATOM 1358 N N . PHE A 1 176 ? 1.752 -3.466 -8.574 1.00 96.12 176 PHE A N 1
ATOM 1359 C CA . PHE A 1 176 ? 3.169 -3.636 -8.883 1.00 96.12 176 PHE A CA 1
ATOM 1360 C C . PHE A 1 176 ? 3.575 -5.118 -8.940 1.00 96.12 176 PHE A C 1
ATOM 1362 O O . PHE A 1 176 ? 4.175 -5.562 -9.920 1.00 96.12 176 PHE A O 1
ATOM 1369 N N . LYS A 1 177 ? 3.171 -5.913 -7.941 1.00 95.38 177 LYS A N 1
ATOM 1370 C CA . LYS A 1 177 ? 3.459 -7.352 -7.883 1.00 95.38 177 LYS A CA 1
ATOM 1371 C C . LYS A 1 177 ? 2.907 -8.108 -9.093 1.00 95.38 177 LYS A C 1
ATOM 1373 O O . LYS A 1 177 ? 3.603 -8.948 -9.659 1.00 95.38 177 LYS A O 1
ATOM 1378 N N . LEU A 1 178 ? 1.683 -7.807 -9.529 1.00 95.25 178 LEU A N 1
ATOM 1379 C CA . LEU A 1 178 ? 1.115 -8.391 -10.748 1.00 95.25 178 LEU A CA 1
ATOM 1380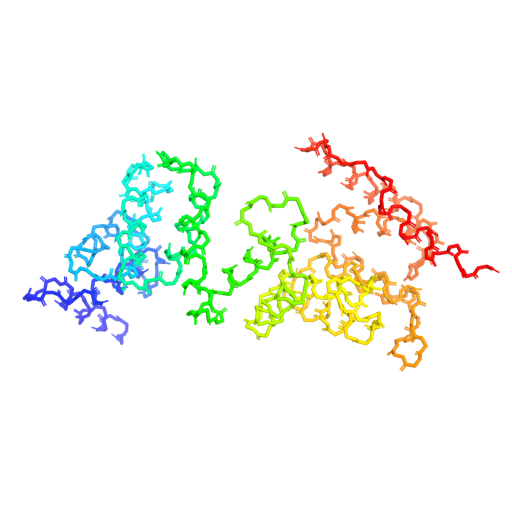 C C . LEU A 1 178 ? 1.875 -7.949 -11.996 1.00 95.25 178 LEU A C 1
ATOM 1382 O O . LEU A 1 178 ? 2.114 -8.780 -12.871 1.00 95.25 178 LEU A O 1
ATOM 1386 N N . GLY A 1 179 ? 2.293 -6.681 -12.060 1.00 94.94 179 GLY A N 1
ATOM 1387 C CA . GLY A 1 179 ? 3.174 -6.170 -13.110 1.00 94.94 179 GLY A CA 1
ATOM 1388 C C . GLY A 1 179 ? 4.441 -7.017 -13.256 1.00 94.94 179 GLY A C 1
ATOM 1389 O O . GLY A 1 179 ? 4.744 -7.472 -14.361 1.00 94.94 179 GLY A O 1
ATOM 1390 N N . GLN A 1 180 ? 5.097 -7.334 -12.134 1.00 93.94 180 GLN A N 1
ATOM 1391 C CA . GLN A 1 180 ? 6.257 -8.234 -12.085 1.00 93.94 180 GLN A CA 1
ATOM 1392 C C . GLN A 1 180 ? 5.905 -9.661 -12.509 1.00 93.94 180 GLN A C 1
ATOM 1394 O O . GLN A 1 180 ? 6.650 -10.293 -13.254 1.00 93.94 180 GLN A O 1
ATOM 1399 N N . CYS A 1 181 ? 4.761 -10.187 -12.065 1.00 93.94 181 CYS A N 1
ATOM 1400 C CA . CYS A 1 181 ? 4.362 -11.551 -12.403 1.00 93.94 181 CYS A CA 1
ATOM 1401 C C . CYS A 1 181 ? 4.113 -11.725 -13.905 1.00 93.94 181 CYS A C 1
ATOM 1403 O O . CYS A 1 181 ? 4.525 -12.738 -14.463 1.00 93.94 181 CYS A O 1
ATOM 1405 N N . PHE A 1 182 ? 3.494 -10.744 -14.567 1.00 94.50 182 PHE A N 1
ATOM 1406 C CA . PHE A 1 182 ? 3.321 -10.753 -16.024 1.00 94.50 182 PHE A CA 1
ATOM 1407 C C . PHE A 1 182 ? 4.609 -10.416 -16.788 1.00 94.50 182 PHE A C 1
ATOM 1409 O O . PHE A 1 182 ? 4.733 -10.807 -17.943 1.00 94.50 182 PHE A O 1
ATOM 1416 N N . GLU A 1 183 ? 5.569 -9.719 -16.177 1.00 92.06 183 GLU A N 1
ATOM 1417 C CA . GLU A 1 183 ? 6.880 -9.460 -16.787 1.00 92.06 183 GLU A CA 1
ATOM 1418 C C . GLU A 1 183 ? 7.750 -10.721 -16.824 1.00 92.06 183 GLU A C 1
ATOM 1420 O O . GLU A 1 183 ? 8.308 -11.058 -17.864 1.00 92.06 183 GLU A O 1
ATOM 1425 N N . TYR A 1 184 ? 7.853 -11.426 -15.694 1.00 90.06 184 TYR A N 1
ATOM 1426 C CA . TYR A 1 184 ? 8.769 -12.559 -15.525 1.00 90.06 184 TYR A CA 1
ATOM 1427 C C . TYR A 1 184 ? 8.099 -13.932 -15.671 1.00 90.06 184 TYR A C 1
ATOM 1429 O O . TYR A 1 184 ? 8.786 -14.949 -15.646 1.00 90.06 184 TYR A O 1
ATOM 1437 N N . GLY A 1 185 ? 6.772 -13.986 -15.808 1.00 89.56 185 GLY A N 1
ATOM 1438 C CA . GLY A 1 185 ? 6.027 -15.244 -15.891 1.00 89.56 185 GLY A CA 1
ATOM 1439 C C . GLY A 1 185 ? 5.926 -15.989 -14.552 1.00 89.56 185 GLY A C 1
ATOM 1440 O O . GLY A 1 185 ? 6.037 -17.213 -14.507 1.00 89.56 185 GLY A O 1
ATOM 1441 N N . ALA A 1 186 ? 5.760 -15.260 -13.444 1.00 88.69 186 ALA A N 1
ATOM 1442 C CA . ALA A 1 186 ? 5.651 -15.823 -12.093 1.00 88.69 186 ALA A CA 1
ATOM 1443 C C . ALA A 1 186 ? 4.186 -16.075 -11.677 1.00 88.69 186 ALA A C 1
ATOM 1445 O O . ALA A 1 186 ? 3.253 -15.599 -12.318 1.00 88.69 186 ALA A O 1
ATOM 1446 N N . LEU A 1 187 ? 3.962 -16.822 -10.586 1.00 84.12 187 LEU A N 1
ATOM 1447 C CA . LEU A 1 187 ? 2.627 -17.099 -10.022 1.00 84.12 187 LEU A CA 1
ATOM 1448 C C . LEU A 1 187 ? 1.608 -17.680 -11.023 1.00 84.12 187 LEU A C 1
ATOM 1450 O O . LEU A 1 187 ? 0.429 -17.334 -10.989 1.00 84.12 187 LEU A O 1
ATOM 1454 N N . THR A 1 188 ? 2.035 -18.572 -11.927 1.00 88.38 188 THR A N 1
ATOM 1455 C CA . THR A 1 188 ? 1.210 -19.129 -13.029 1.00 88.38 188 THR A CA 1
ATOM 1456 C C . THR A 1 188 ? 0.735 -18.097 -14.063 1.00 88.38 188 THR A C 1
ATOM 1458 O O . THR A 1 188 ? -0.141 -18.396 -14.879 1.00 88.38 188 THR A O 1
ATOM 1461 N N . CYS A 1 189 ? 1.268 -16.873 -14.041 1.00 87.44 189 CYS A N 1
ATOM 1462 C CA . CYS A 1 189 ? 1.008 -15.886 -15.080 1.00 87.44 189 CYS A CA 1
ATOM 1463 C C . CYS A 1 189 ? 1.868 -16.191 -16.313 1.00 87.44 189 CYS A C 1
ATOM 1465 O O . CYS A 1 189 ? 3.067 -16.421 -16.166 1.00 87.44 189 CYS A O 1
ATOM 1467 N N . PRO A 1 190 ? 1.300 -16.167 -17.531 1.00 91.75 190 PRO A N 1
ATOM 1468 C CA . PRO A 1 190 ? 2.118 -16.131 -18.734 1.00 91.75 190 PRO A CA 1
ATOM 1469 C C . PRO A 1 190 ? 2.852 -14.789 -18.816 1.00 91.75 190 PRO A C 1
ATOM 1471 O O . PRO A 1 190 ? 2.359 -13.777 -18.309 1.00 91.75 190 PRO A O 1
ATOM 1474 N N . VAL A 1 191 ? 4.002 -14.780 -19.490 1.00 92.38 191 VAL A N 1
ATOM 1475 C CA . VAL A 1 191 ? 4.685 -13.531 -19.837 1.00 92.38 191 VAL A CA 1
ATOM 1476 C C . VAL A 1 191 ? 3.780 -12.739 -20.782 1.00 92.38 191 VAL A C 1
ATOM 1478 O O . VAL A 1 191 ? 3.454 -13.201 -21.873 1.00 92.38 191 VAL A O 1
ATOM 1481 N N . ASP A 1 192 ? 3.338 -11.564 -20.339 1.00 93.88 192 ASP A N 1
ATOM 1482 C CA . ASP A 1 192 ? 2.434 -10.683 -21.077 1.00 93.88 192 ASP A CA 1
ATOM 1483 C C . ASP A 1 192 ? 2.862 -9.219 -20.864 1.00 93.88 192 ASP A C 1
ATOM 1485 O O . ASP A 1 192 ? 2.471 -8.588 -19.872 1.00 93.88 192 ASP A O 1
ATOM 1489 N N . PRO A 1 193 ? 3.651 -8.655 -21.800 1.00 92.44 193 PRO A N 1
ATOM 1490 C CA . PRO A 1 193 ? 4.102 -7.268 -21.739 1.00 92.44 193 PRO A CA 1
ATOM 1491 C C . PRO A 1 193 ? 2.954 -6.268 -21.610 1.00 92.44 193 PRO A C 1
ATOM 1493 O O . PRO A 1 193 ? 3.050 -5.306 -20.853 1.00 92.44 193 PRO A O 1
ATOM 1496 N N . ARG A 1 194 ? 1.826 -6.507 -22.293 1.00 94.62 194 ARG A N 1
ATOM 1497 C CA . ARG A 1 194 ? 0.678 -5.592 -22.276 1.00 94.62 194 ARG A CA 1
ATOM 1498 C C . ARG A 1 194 ? 0.071 -5.517 -20.882 1.00 94.62 194 ARG A C 1
ATOM 1500 O O . ARG A 1 194 ? -0.208 -4.421 -20.397 1.00 94.62 194 ARG A O 1
ATOM 1507 N N . ARG A 1 195 ? -0.133 -6.665 -20.232 1.00 94.25 195 ARG A N 1
ATOM 1508 C CA . ARG A 1 195 ? -0.657 -6.705 -18.857 1.00 94.25 195 ARG A CA 1
ATOM 1509 C C . ARG A 1 195 ? 0.351 -6.176 -17.851 1.00 94.25 195 ARG A C 1
ATOM 1511 O O . ARG A 1 195 ? -0.055 -5.459 -16.941 1.00 94.25 195 ARG A O 1
ATOM 1518 N N . SER A 1 196 ? 1.632 -6.499 -18.020 1.00 94.94 196 SER A N 1
ATOM 1519 C CA . SER A 1 196 ? 2.696 -5.992 -17.153 1.00 94.94 196 SER A CA 1
ATOM 1520 C C . SER A 1 196 ? 2.726 -4.463 -17.154 1.00 94.94 196 SER A C 1
ATOM 1522 O O . SER A 1 196 ? 2.568 -3.848 -16.099 1.00 94.94 196 SER A O 1
ATOM 1524 N N . ILE A 1 197 ? 2.801 -3.855 -18.344 1.00 95.06 197 ILE A N 1
ATOM 1525 C CA . ILE A 1 197 ? 2.784 -2.399 -18.515 1.00 95.06 197 ILE A CA 1
ATOM 1526 C C . ILE A 1 197 ? 1.505 -1.812 -17.917 1.00 95.06 197 ILE A C 1
ATOM 1528 O O . ILE A 1 197 ? 1.591 -0.895 -17.112 1.00 95.06 197 ILE A O 1
ATOM 1532 N N . ALA A 1 198 ? 0.328 -2.371 -18.221 1.00 96.50 198 ALA A N 1
ATOM 1533 C CA . ALA A 1 198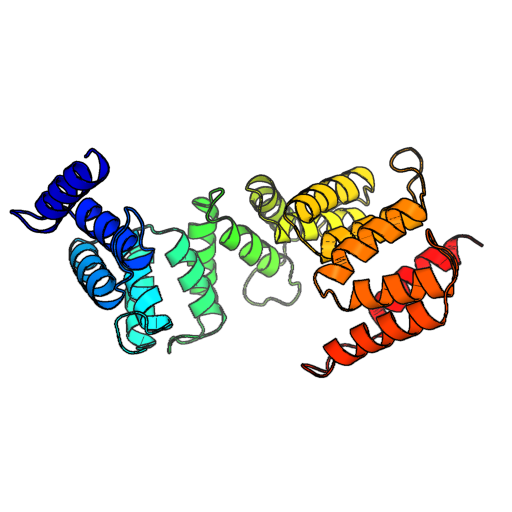 ? -0.939 -1.850 -17.707 1.00 96.50 198 ALA A CA 1
ATOM 1534 C C . ALA A 1 198 ? -1.011 -1.826 -16.168 1.00 96.50 198 ALA A C 1
ATOM 1536 O O . ALA A 1 198 ? -1.511 -0.860 -15.587 1.00 96.50 198 ALA A O 1
ATOM 1537 N N . TRP A 1 199 ? -0.520 -2.869 -15.492 1.00 97.38 199 TRP A N 1
ATOM 1538 C CA . TRP A 1 199 ? -0.497 -2.908 -14.029 1.00 97.38 199 TRP A CA 1
ATOM 1539 C C . TRP A 1 199 ? 0.555 -1.974 -13.432 1.00 97.38 199 TRP A C 1
ATOM 1541 O O . TRP A 1 199 ? 0.253 -1.278 -12.460 1.00 97.38 199 TRP A O 1
ATOM 1551 N N . TYR A 1 200 ? 1.745 -1.892 -14.033 1.00 97.12 200 TYR A N 1
ATOM 1552 C CA . TYR A 1 200 ? 2.750 -0.920 -13.613 1.00 97.12 200 TYR A CA 1
ATOM 1553 C C . TYR A 1 200 ? 2.281 0.523 -13.813 1.00 97.12 200 TYR A C 1
ATOM 1555 O O . TYR A 1 200 ? 2.501 1.342 -12.929 1.00 97.12 200 TYR A O 1
ATOM 1563 N N . THR A 1 201 ? 1.576 0.842 -14.903 1.00 96.25 201 THR A N 1
ATOM 1564 C CA . THR A 1 201 ? 0.991 2.174 -15.120 1.00 96.25 201 THR A CA 1
ATOM 1565 C C . THR A 1 201 ? 0.022 2.542 -14.002 1.00 96.25 201 THR A C 1
ATOM 1567 O O . THR A 1 201 ? 0.169 3.610 -13.417 1.00 96.25 201 THR A O 1
ATOM 1570 N N . LYS A 1 202 ? -0.891 1.639 -13.620 1.00 96.44 202 LYS A N 1
ATOM 1571 C CA . LYS A 1 202 ? -1.818 1.881 -12.499 1.00 96.44 202 LYS A CA 1
ATOM 1572 C C . LYS A 1 202 ? -1.091 2.130 -11.173 1.00 96.44 202 LYS A C 1
ATOM 1574 O O . LYS A 1 202 ? -1.469 3.031 -10.426 1.00 96.44 202 LYS A O 1
ATOM 1579 N N . ALA A 1 203 ? -0.040 1.361 -10.885 1.00 96.31 203 ALA A N 1
ATOM 1580 C CA . ALA A 1 203 ? 0.752 1.551 -9.671 1.00 96.31 203 ALA A CA 1
ATOM 1581 C C . ALA A 1 203 ? 1.540 2.878 -9.702 1.00 96.31 203 ALA A C 1
ATOM 1583 O O . ALA A 1 203 ? 1.555 3.623 -8.720 1.00 96.31 203 ALA A O 1
ATOM 1584 N N . ALA A 1 204 ? 2.133 3.214 -10.849 1.00 95.06 204 ALA A N 1
ATOM 1585 C CA . ALA A 1 204 ? 2.882 4.448 -11.064 1.00 95.06 204 ALA A CA 1
ATOM 1586 C C . ALA A 1 204 ? 1.993 5.702 -10.968 1.00 95.06 204 ALA A C 1
ATOM 1588 O O . ALA A 1 204 ? 2.404 6.700 -10.378 1.00 95.06 204 ALA A O 1
ATOM 1589 N N . GLU A 1 205 ? 0.753 5.649 -11.467 1.00 95.19 205 GLU A N 1
ATOM 1590 C CA . GLU A 1 205 ? -0.248 6.719 -11.318 1.00 95.19 205 GLU A CA 1
ATOM 1591 C C . GLU A 1 205 ? -0.564 7.021 -9.847 1.00 95.19 205 GLU A C 1
ATOM 1593 O O . GLU A 1 205 ? -0.782 8.176 -9.481 1.00 95.19 205 GLU A O 1
ATOM 1598 N N . LYS A 1 206 ? -0.514 6.001 -8.981 1.00 93.62 206 LYS A N 1
ATOM 1599 C CA . LYS A 1 206 ? -0.643 6.141 -7.520 1.00 93.62 206 LYS A CA 1
ATOM 1600 C C . LYS A 1 206 ? 0.655 6.543 -6.822 1.00 93.62 206 LYS A C 1
ATOM 1602 O O . LYS A 1 206 ? 0.699 6.633 -5.598 1.00 93.62 206 LYS A O 1
ATOM 1607 N N . GLY A 1 207 ? 1.703 6.811 -7.590 1.00 91.56 207 GLY A N 1
ATOM 1608 C CA . GLY A 1 207 ? 2.966 7.320 -7.091 1.00 91.56 207 GLY A CA 1
ATOM 1609 C C . GLY A 1 207 ? 3.986 6.251 -6.708 1.00 91.56 207 GLY A C 1
ATOM 1610 O O . GLY A 1 207 ? 5.000 6.623 -6.118 1.00 91.56 207 GLY A O 1
ATOM 1611 N N . ASP A 1 208 ? 3.787 4.982 -7.065 1.00 95.00 208 ASP A N 1
ATOM 1612 C CA . ASP A 1 208 ? 4.756 3.922 -6.776 1.00 95.00 208 ASP A CA 1
ATOM 1613 C C . ASP A 1 208 ? 6.057 4.101 -7.562 1.00 95.00 208 ASP A C 1
ATOM 1615 O O . ASP A 1 208 ? 6.068 4.106 -8.794 1.00 95.00 208 ASP A O 1
ATOM 1619 N N . SER A 1 209 ? 7.169 4.273 -6.850 1.00 94.25 209 SER A N 1
ATOM 1620 C CA . SER A 1 209 ? 8.465 4.534 -7.475 1.00 94.25 209 SER A CA 1
ATOM 1621 C C . SER A 1 209 ? 9.072 3.283 -8.113 1.00 94.25 209 SER A C 1
ATOM 1623 O O . SER A 1 209 ? 9.793 3.404 -9.106 1.00 94.25 209 SER A O 1
ATOM 1625 N N . GLU A 1 210 ? 8.786 2.085 -7.590 1.00 94.06 210 GLU A N 1
ATOM 1626 C CA . GLU A 1 210 ? 9.277 0.840 -8.185 1.00 94.06 210 GLU A CA 1
ATOM 1627 C C . GLU A 1 210 ? 8.580 0.554 -9.521 1.00 94.06 210 GLU A C 1
ATOM 1629 O O . GLU A 1 210 ? 9.248 0.200 -10.493 1.00 94.06 210 GLU A O 1
ATOM 1634 N N . ALA A 1 211 ? 7.269 0.791 -9.610 1.00 95.38 211 ALA A N 1
ATOM 1635 C CA . ALA A 1 211 ? 6.504 0.691 -10.847 1.00 95.38 211 ALA A CA 1
ATOM 1636 C C . ALA A 1 211 ? 6.947 1.722 -11.893 1.00 95.38 211 ALA A C 1
ATOM 1638 O O . ALA A 1 211 ? 7.086 1.379 -13.064 1.00 95.38 211 ALA A O 1
ATOM 1639 N N . GLU A 1 212 ? 7.224 2.966 -11.488 1.00 96.00 212 GLU A N 1
ATOM 1640 C CA . GLU A 1 212 ? 7.792 3.986 -12.382 1.00 96.00 212 GLU A CA 1
ATOM 1641 C C . GLU A 1 212 ? 9.144 3.549 -12.962 1.00 96.00 212 GLU A C 1
ATOM 1643 O O . GLU A 1 212 ? 9.384 3.688 -14.162 1.00 96.00 212 GLU A O 1
ATOM 1648 N N . LEU A 1 213 ? 10.018 2.969 -12.137 1.00 95.06 213 LEU A N 1
ATOM 1649 C CA . LEU A 1 213 ? 11.288 2.421 -12.610 1.00 95.06 213 LEU A CA 1
ATOM 1650 C C . LEU A 1 213 ? 11.085 1.200 -13.525 1.00 95.06 213 LEU A C 1
ATOM 1652 O O . LEU A 1 213 ? 11.803 1.045 -14.511 1.00 95.06 213 LEU A O 1
ATOM 1656 N N . ALA A 1 214 ? 10.101 0.346 -13.244 1.00 94.69 214 ALA A N 1
ATOM 1657 C CA . ALA A 1 214 ? 9.779 -0.788 -14.106 1.00 94.69 214 ALA A CA 1
ATOM 1658 C C . ALA A 1 214 ? 9.248 -0.333 -15.479 1.00 94.69 214 ALA A C 1
ATOM 1660 O O . ALA A 1 214 ? 9.666 -0.868 -16.508 1.00 94.69 214 ALA A O 1
ATOM 1661 N N . LEU A 1 215 ? 8.410 0.711 -15.521 1.00 95.00 215 LEU A N 1
ATOM 1662 C CA . LEU A 1 215 ? 7.984 1.351 -16.771 1.00 95.00 215 LEU A CA 1
ATOM 1663 C C . LEU A 1 215 ? 9.171 1.924 -17.540 1.00 95.00 215 LEU A C 1
ATOM 1665 O O . LEU A 1 215 ? 9.243 1.735 -18.750 1.00 95.00 215 LEU A O 1
ATOM 1669 N N . SER A 1 216 ? 10.135 2.548 -16.856 1.00 95.56 216 SER A N 1
ATOM 1670 C CA . SER A 1 216 ? 11.383 2.981 -17.495 1.00 95.56 216 SER A CA 1
ATOM 1671 C C . SER A 1 216 ? 12.082 1.831 -18.225 1.00 95.56 216 SER A C 1
ATOM 1673 O O . SER A 1 216 ? 12.529 2.003 -19.355 1.00 95.56 216 SER A O 1
ATOM 1675 N N . GLY A 1 217 ? 12.146 0.644 -17.614 1.00 92.88 217 GLY A N 1
ATOM 1676 C CA . GLY A 1 217 ? 12.703 -0.552 -18.253 1.00 92.88 217 GLY A CA 1
ATOM 1677 C C . GLY A 1 217 ? 11.905 -1.016 -19.479 1.00 92.88 217 GLY A C 1
ATOM 1678 O O . GLY A 1 217 ? 12.500 -1.387 -20.494 1.00 92.88 217 GLY A O 1
ATOM 1679 N N . TRP A 1 218 ? 10.572 -0.954 -19.418 1.00 93.88 218 TRP A N 1
ATOM 1680 C CA . TRP A 1 218 ? 9.702 -1.261 -20.559 1.00 93.88 218 TRP A CA 1
ATOM 1681 C C . TRP A 1 218 ? 9.874 -0.274 -21.715 1.00 93.88 218 TRP A C 1
ATOM 1683 O O . TRP A 1 218 ? 9.944 -0.705 -22.859 1.00 93.88 218 TRP A O 1
ATOM 1693 N N . TYR A 1 219 ? 9.996 1.026 -21.445 1.00 93.81 219 TYR A N 1
ATOM 1694 C CA . TYR A 1 219 ? 10.253 2.027 -22.485 1.00 93.81 219 TYR A CA 1
ATOM 1695 C C . TYR A 1 219 ? 11.656 1.925 -23.077 1.00 93.81 219 TYR A C 1
ATOM 1697 O O . TYR A 1 219 ? 11.826 2.143 -24.275 1.00 93.81 219 TYR A O 1
ATOM 1705 N N . LEU A 1 220 ? 12.646 1.549 -22.265 1.00 92.56 220 LEU A N 1
ATOM 1706 C CA . LEU A 1 220 ? 14.020 1.367 -22.724 1.00 92.56 220 LEU A CA 1
ATOM 1707 C C . LEU A 1 220 ? 14.142 0.206 -23.715 1.00 92.56 220 LEU A C 1
ATOM 1709 O O . LEU A 1 220 ? 14.888 0.303 -24.682 1.00 92.56 220 LEU A O 1
ATOM 1713 N N . THR A 1 221 ? 13.418 -0.885 -23.469 1.00 90.50 221 THR A N 1
ATOM 1714 C CA . THR A 1 221 ? 13.465 -2.091 -24.310 1.00 90.50 221 THR A CA 1
ATOM 1715 C C . THR A 1 221 ? 12.434 -2.070 -25.434 1.00 90.50 221 THR A C 1
ATOM 1717 O O . THR A 1 221 ? 12.703 -2.542 -26.535 1.00 90.50 221 THR A O 1
ATOM 1720 N N . GLY A 1 222 ? 11.261 -1.490 -25.183 1.00 90.25 222 GLY A N 1
ATOM 1721 C CA . GLY A 1 222 ? 10.091 -1.653 -26.032 1.00 90.25 222 GLY A CA 1
ATOM 1722 C C . GLY A 1 222 ? 9.533 -3.080 -25.989 1.00 90.25 222 GLY A C 1
ATOM 1723 O O . GLY A 1 222 ? 10.094 -4.005 -25.405 1.00 90.25 222 GLY A O 1
ATOM 1724 N N . SER A 1 223 ? 8.379 -3.268 -26.617 1.00 90.75 223 SER A N 1
ATOM 1725 C CA . SER A 1 223 ? 7.773 -4.577 -26.839 1.00 90.75 223 SER A CA 1
ATOM 1726 C C . SER A 1 223 ? 7.000 -4.547 -28.152 1.00 90.75 223 SER A C 1
ATOM 1728 O O . SER A 1 223 ? 6.115 -3.707 -28.346 1.00 90.75 223 SER A O 1
ATOM 1730 N N . GLU A 1 224 ? 7.350 -5.447 -29.071 1.00 87.88 224 GLU A N 1
ATOM 1731 C CA . GLU A 1 224 ? 6.775 -5.487 -30.415 1.00 87.88 224 GLU A CA 1
ATOM 1732 C C . GLU A 1 224 ? 5.238 -5.552 -30.373 1.00 87.88 224 GLU A C 1
ATOM 1734 O O . GLU A 1 224 ? 4.641 -6.365 -29.668 1.00 87.88 224 GLU A O 1
ATOM 1739 N N . GLY A 1 225 ? 4.576 -4.638 -31.090 1.00 85.69 225 GLY A N 1
ATOM 1740 C CA . GLY A 1 225 ? 3.111 -4.558 -31.150 1.00 85.69 225 GLY A CA 1
ATOM 1741 C C . GLY A 1 225 ? 2.405 -4.075 -29.871 1.00 85.69 225 GLY A C 1
ATOM 1742 O O . GLY A 1 225 ? 1.178 -3.951 -29.874 1.00 85.69 225 GLY A O 1
ATOM 1743 N N . VAL A 1 226 ? 3.136 -3.777 -28.791 1.00 90.19 226 VAL A N 1
ATOM 1744 C CA . VAL A 1 226 ? 2.566 -3.321 -27.508 1.00 90.19 226 VAL A CA 1
ATOM 1745 C C . VAL A 1 226 ? 3.075 -1.938 -27.123 1.00 90.19 226 VAL A C 1
ATOM 1747 O O . VAL A 1 226 ? 2.268 -1.047 -26.866 1.00 90.19 226 VAL A O 1
ATOM 1750 N N . LEU A 1 227 ? 4.394 -1.749 -27.095 1.00 92.19 227 LEU A N 1
ATOM 1751 C CA . LEU A 1 227 ? 5.030 -0.512 -26.654 1.00 92.19 227 LEU A CA 1
ATOM 1752 C C . LEU A 1 227 ? 6.219 -0.187 -27.551 1.00 92.19 227 LEU A C 1
ATOM 1754 O O . LEU A 1 227 ? 7.132 -0.993 -27.710 1.00 92.19 227 LEU A O 1
ATOM 1758 N N . LYS A 1 228 ? 6.228 1.016 -28.124 1.00 93.06 228 LYS A N 1
ATOM 1759 C CA . LYS A 1 228 ? 7.388 1.482 -28.884 1.00 93.06 228 LYS A CA 1
ATOM 1760 C C . LYS A 1 228 ? 8.516 1.836 -27.923 1.00 93.06 228 LYS A C 1
ATOM 1762 O O . LYS A 1 228 ? 8.282 2.493 -26.912 1.00 93.06 228 LYS A O 1
ATOM 1767 N N . GLN A 1 229 ? 9.721 1.410 -28.274 1.00 94.25 229 GLN A N 1
ATOM 1768 C CA . GLN A 1 229 ? 10.934 1.790 -27.568 1.00 94.25 229 GLN A CA 1
ATOM 1769 C C . GLN A 1 229 ? 11.105 3.319 -27.615 1.00 94.25 229 GLN A C 1
ATOM 1771 O O . GLN A 1 229 ? 10.839 3.944 -28.646 1.00 94.25 229 GLN A O 1
ATOM 1776 N N . SER A 1 230 ? 11.471 3.919 -26.482 1.00 95.19 230 SER A N 1
ATOM 1777 C CA . SER A 1 230 ? 11.694 5.358 -26.346 1.00 95.19 230 SER A CA 1
ATOM 1778 C C . SER A 1 230 ? 12.658 5.645 -25.199 1.00 95.19 230 SER A C 1
ATOM 1780 O O . SER A 1 230 ? 12.283 5.605 -24.023 1.00 95.19 230 SER A O 1
ATOM 1782 N N . ASP A 1 231 ? 13.894 6.007 -25.544 1.00 93.00 231 ASP A N 1
ATOM 1783 C CA . ASP A 1 231 ? 14.910 6.404 -24.564 1.00 93.00 231 ASP A CA 1
ATOM 1784 C C . ASP A 1 231 ? 14.478 7.629 -23.747 1.00 93.00 231 ASP A C 1
ATOM 1786 O O . ASP A 1 231 ? 14.726 7.712 -22.544 1.00 93.00 231 ASP A O 1
ATOM 1790 N N . SER A 1 232 ? 13.801 8.590 -24.386 1.00 93.81 232 SER A N 1
ATOM 1791 C CA . SER A 1 232 ? 13.312 9.799 -23.719 1.00 93.81 232 SER A CA 1
ATOM 1792 C C . SER A 1 232 ? 12.245 9.482 -22.672 1.00 93.81 232 SER A C 1
ATOM 1794 O O . SER A 1 232 ? 12.304 10.019 -21.565 1.00 93.81 232 SER A O 1
ATOM 1796 N N . GLU A 1 233 ? 11.286 8.604 -22.984 1.00 94.75 233 GLU A N 1
ATOM 1797 C CA . GLU A 1 233 ? 10.269 8.198 -22.005 1.00 94.75 233 GLU A CA 1
ATOM 1798 C C . GLU A 1 233 ? 10.875 7.344 -20.891 1.00 94.75 233 GLU A C 1
ATOM 1800 O O . GLU A 1 233 ? 10.549 7.569 -19.724 1.00 94.75 233 GLU A O 1
ATOM 1805 N N . ALA A 1 234 ? 11.815 6.450 -21.218 1.00 94.00 234 ALA A N 1
ATOM 1806 C CA . ALA A 1 234 ? 12.567 5.699 -20.219 1.00 94.00 234 ALA A CA 1
ATOM 1807 C C . ALA A 1 234 ? 13.243 6.647 -19.217 1.00 94.00 234 ALA A C 1
ATOM 1809 O O . ALA A 1 234 ? 12.996 6.575 -18.012 1.00 94.00 234 ALA A O 1
ATOM 1810 N N . TYR A 1 235 ? 14.003 7.630 -19.708 1.00 94.81 235 TYR A N 1
ATOM 1811 C CA . TYR A 1 235 ? 14.651 8.617 -18.849 1.00 94.81 235 TYR A CA 1
ATOM 1812 C C . TYR A 1 235 ? 13.659 9.396 -17.974 1.00 94.81 235 TYR A C 1
ATOM 1814 O O . TYR A 1 235 ? 13.902 9.571 -16.776 1.00 94.81 235 TYR A O 1
ATOM 1822 N N . LEU A 1 236 ? 12.530 9.847 -18.529 1.00 95.81 236 LEU A N 1
ATOM 1823 C CA . LEU A 1 236 ? 11.523 10.597 -17.771 1.00 95.81 236 LEU A CA 1
ATOM 1824 C C . LEU A 1 236 ? 10.909 9.764 -16.637 1.00 95.81 236 LEU A C 1
ATOM 1826 O O . LEU A 1 236 ? 10.755 10.274 -15.523 1.00 95.81 236 LEU A O 1
ATOM 1830 N N . TRP A 1 237 ? 10.599 8.492 -16.888 1.00 95.56 237 TRP A N 1
ATOM 1831 C CA . TRP A 1 237 ? 10.069 7.584 -15.871 1.00 95.56 237 TRP A CA 1
ATOM 1832 C C . TRP A 1 237 ? 11.101 7.258 -14.785 1.00 95.56 237 TRP A C 1
ATOM 1834 O O . TRP A 1 237 ? 10.791 7.395 -13.599 1.00 95.56 237 TRP A O 1
ATOM 1844 N N . ALA A 1 238 ? 12.350 6.950 -15.154 1.00 94.44 238 ALA A N 1
ATOM 1845 C CA . ALA A 1 238 ? 13.429 6.774 -14.179 1.00 94.44 238 ALA A CA 1
ATOM 1846 C C . ALA A 1 238 ? 13.647 8.041 -13.344 1.00 94.44 238 ALA A C 1
ATOM 1848 O O . ALA A 1 238 ? 13.825 7.971 -12.128 1.00 94.44 238 ALA A O 1
ATOM 1849 N N . ARG A 1 239 ? 13.579 9.223 -13.968 1.00 94.62 239 ARG A N 1
ATOM 1850 C CA . ARG A 1 239 ? 13.745 10.503 -13.276 1.00 94.62 239 ARG A CA 1
ATOM 1851 C C . ARG A 1 239 ? 12.625 10.782 -12.281 1.00 94.62 239 ARG A C 1
ATOM 1853 O O . ARG A 1 239 ? 12.904 11.292 -11.196 1.00 94.62 239 ARG A O 1
ATOM 1860 N N . ARG A 1 240 ? 11.379 10.431 -12.609 1.00 95.19 240 ARG A N 1
ATOM 1861 C CA . ARG A 1 240 ? 10.248 10.507 -11.670 1.00 95.19 240 ARG A CA 1
ATOM 1862 C C . ARG A 1 240 ? 10.488 9.645 -10.432 1.00 95.19 240 ARG A C 1
ATOM 1864 O O . ARG A 1 240 ? 10.436 10.177 -9.321 1.00 95.19 240 ARG A O 1
ATOM 1871 N N . ALA A 1 241 ? 10.866 8.384 -10.627 1.00 94.75 241 ALA A N 1
ATOM 1872 C CA . ALA A 1 241 ? 11.173 7.465 -9.534 1.00 94.75 241 ALA A CA 1
ATOM 1873 C C . ALA A 1 241 ? 12.369 7.942 -8.686 1.00 94.75 241 ALA A C 1
ATOM 1875 O O . ALA A 1 241 ? 12.326 7.914 -7.455 1.00 94.75 241 ALA A O 1
ATOM 1876 N N . ALA A 1 242 ? 13.423 8.449 -9.332 1.00 93.56 242 ALA A N 1
ATOM 1877 C CA . ALA A 1 242 ? 14.616 8.974 -8.670 1.00 93.56 242 ALA A CA 1
ATOM 1878 C C . ALA A 1 242 ? 14.318 10.224 -7.828 1.00 93.56 242 ALA A C 1
ATOM 1880 O O . ALA A 1 242 ? 14.838 10.381 -6.725 1.00 93.56 242 ALA A O 1
ATOM 1881 N N . ASN A 1 243 ? 13.440 11.112 -8.303 1.00 93.44 243 ASN A N 1
ATOM 1882 C CA . ASN A 1 243 ? 13.032 12.294 -7.542 1.00 93.44 243 ASN A CA 1
ATOM 1883 C C . ASN A 1 243 ? 12.296 11.928 -6.242 1.00 93.44 243 ASN A C 1
ATOM 1885 O O . ASN A 1 243 ? 12.379 12.690 -5.281 1.00 93.44 243 ASN A O 1
ATOM 1889 N N . LYS A 1 244 ? 11.649 10.757 -6.189 1.00 91.81 244 LYS A N 1
ATOM 1890 C CA . LYS A 1 244 ? 11.030 10.195 -4.976 1.00 91.81 244 LYS A CA 1
ATOM 1891 C C . LYS A 1 244 ? 12.022 9.487 -4.045 1.00 91.81 244 LYS A C 1
ATOM 1893 O O . LYS A 1 244 ? 11.609 8.953 -3.022 1.00 91.81 244 LYS A O 1
ATOM 1898 N N . GLY A 1 245 ? 13.313 9.478 -4.380 1.00 88.94 245 GLY A N 1
ATOM 1899 C CA . GLY A 1 245 ? 14.364 8.896 -3.544 1.00 88.94 245 GLY A CA 1
ATOM 1900 C C . GLY A 1 245 ? 14.541 7.387 -3.706 1.00 88.94 245 GLY A C 1
ATOM 1901 O O . GLY A 1 245 ? 15.120 6.750 -2.833 1.00 88.94 245 GLY A O 1
ATOM 1902 N N . LEU A 1 246 ? 14.045 6.779 -4.793 1.00 90.25 246 LEU A N 1
ATOM 1903 C CA . LEU A 1 246 ? 14.308 5.363 -5.046 1.00 90.25 246 LEU A CA 1
ATOM 1904 C C . LEU A 1 246 ? 15.761 5.171 -5.498 1.00 90.25 246 LEU A C 1
ATOM 1906 O O . LEU A 1 246 ? 16.083 5.439 -6.653 1.00 90.25 246 LEU A O 1
ATOM 1910 N N . ASN A 1 247 ? 16.618 4.630 -4.628 1.00 89.75 247 ASN A N 1
ATOM 1911 C CA . ASN A 1 247 ? 18.059 4.453 -4.882 1.00 89.75 247 ASN A CA 1
ATOM 1912 C C . ASN A 1 247 ? 18.369 3.776 -6.232 1.00 89.75 247 ASN A C 1
ATOM 1914 O O . ASN A 1 247 ? 19.264 4.205 -6.958 1.00 89.75 247 ASN A O 1
ATOM 1918 N N . LYS A 1 248 ? 17.605 2.735 -6.600 1.00 90.62 248 LYS A N 1
ATOM 1919 C CA . LYS A 1 248 ? 17.758 2.036 -7.891 1.00 90.62 248 LYS A CA 1
ATOM 1920 C C . LYS A 1 248 ? 17.496 2.964 -9.084 1.00 90.62 248 LYS A C 1
ATOM 1922 O O . LYS A 1 248 ? 18.195 2.883 -10.088 1.00 90.62 248 LYS A O 1
ATOM 1927 N N . ALA A 1 249 ? 16.513 3.856 -8.968 1.00 92.31 249 ALA A N 1
ATOM 1928 C CA . ALA A 1 249 ? 16.193 4.829 -10.004 1.00 92.31 249 ALA A CA 1
ATOM 1929 C C . ALA A 1 249 ? 17.199 5.983 -10.041 1.00 92.31 249 ALA A C 1
ATOM 1931 O O . ALA A 1 249 ? 17.554 6.438 -11.122 1.00 92.31 249 ALA A O 1
ATOM 1932 N N . GLU A 1 250 ? 17.703 6.430 -8.887 1.00 93.19 250 GLU A N 1
ATOM 1933 C CA . GLU A 1 250 ? 18.786 7.421 -8.822 1.00 93.19 250 GLU A CA 1
ATOM 1934 C C . GLU A 1 250 ? 20.035 6.919 -9.558 1.00 93.19 250 GLU A C 1
ATOM 1936 O O . GLU A 1 250 ? 20.621 7.652 -10.356 1.00 93.19 250 GLU A O 1
ATOM 1941 N N . TYR A 1 251 ? 20.382 5.643 -9.366 1.00 92.12 251 TYR A N 1
ATOM 1942 C CA . TYR A 1 251 ? 21.437 4.985 -10.130 1.00 92.12 251 TYR A CA 1
ATOM 1943 C C . TYR A 1 251 ? 21.105 4.903 -11.628 1.00 92.12 251 TYR A C 1
ATOM 1945 O O . TYR A 1 251 ? 21.940 5.266 -12.451 1.00 92.12 251 TYR A O 1
ATOM 1953 N N . ALA A 1 252 ? 19.884 4.490 -11.994 1.00 92.38 252 ALA A N 1
ATOM 1954 C CA . ALA A 1 252 ? 19.459 4.408 -13.395 1.00 92.38 252 ALA A CA 1
ATOM 1955 C C . ALA A 1 252 ? 19.537 5.766 -14.118 1.00 92.38 252 ALA A C 1
ATOM 1957 O O . ALA A 1 252 ? 19.996 5.829 -15.252 1.00 92.38 252 ALA A O 1
ATOM 1958 N N . VAL A 1 253 ? 19.167 6.865 -13.452 1.00 93.56 253 VAL A N 1
ATOM 1959 C CA . VAL A 1 253 ? 19.311 8.232 -13.984 1.00 93.56 253 VAL A CA 1
ATOM 1960 C C . VAL A 1 253 ? 20.779 8.610 -14.174 1.00 93.56 253 VAL A C 1
ATOM 1962 O O . VAL A 1 253 ? 21.113 9.235 -15.180 1.00 93.56 253 VAL A O 1
ATOM 1965 N N . GLY A 1 254 ? 21.650 8.234 -13.232 1.00 92.44 254 GLY A N 1
ATOM 1966 C CA . GLY A 1 254 ? 23.096 8.406 -13.376 1.00 92.44 254 GLY A CA 1
ATOM 1967 C C . GLY A 1 254 ? 23.628 7.676 -14.609 1.00 92.44 254 GLY A C 1
ATOM 1968 O O . GLY A 1 254 ? 24.296 8.285 -15.440 1.00 92.44 254 GLY A O 1
ATOM 1969 N N . TYR A 1 255 ? 23.229 6.416 -14.780 1.00 92.19 255 TYR A N 1
ATOM 1970 C CA . TYR A 1 255 ? 23.602 5.590 -15.926 1.00 92.19 255 TYR A CA 1
ATOM 1971 C C . TYR A 1 255 ? 23.087 6.150 -17.255 1.00 92.19 255 TYR A C 1
ATOM 1973 O O . TYR A 1 255 ? 23.844 6.273 -18.217 1.00 92.19 255 TYR A O 1
ATOM 1981 N N . TYR A 1 256 ? 21.824 6.574 -17.310 1.00 93.25 256 TYR A N 1
ATOM 1982 C CA . TYR A 1 256 ? 21.257 7.199 -18.504 1.00 93.25 256 TYR A CA 1
ATOM 1983 C C . TYR A 1 256 ? 21.993 8.483 -18.894 1.00 93.25 256 TYR A C 1
ATOM 1985 O O . TYR A 1 256 ? 22.236 8.700 -20.077 1.00 93.25 256 TYR A O 1
ATOM 1993 N N . ALA A 1 257 ? 22.412 9.304 -17.929 1.00 92.62 257 ALA A N 1
ATOM 1994 C CA . ALA A 1 257 ? 23.204 10.501 -18.206 1.00 92.62 257 ALA A CA 1
ATOM 1995 C C . ALA A 1 257 ? 24.660 10.201 -18.597 1.00 92.62 257 ALA A C 1
ATOM 1997 O O . ALA A 1 257 ? 25.243 10.940 -19.386 1.00 92.62 257 ALA A O 1
ATOM 1998 N N . GLU A 1 258 ? 25.249 9.126 -18.075 1.00 90.44 258 GLU A N 1
ATOM 1999 C CA . GLU A 1 258 ? 26.601 8.691 -18.435 1.00 90.44 258 GLU A CA 1
ATOM 2000 C C . GLU A 1 258 ? 26.670 8.154 -19.867 1.00 90.44 258 GLU A C 1
ATOM 2002 O O . GLU A 1 258 ? 27.625 8.449 -20.583 1.00 90.44 258 GLU A O 1
ATOM 2007 N N . VAL A 1 259 ? 25.659 7.390 -20.290 1.00 91.69 259 VAL A N 1
ATOM 2008 C CA . VAL A 1 259 ? 25.593 6.786 -21.630 1.00 91.69 259 VAL A CA 1
ATOM 2009 C C . VAL A 1 259 ? 24.956 7.734 -22.656 1.00 91.69 259 VAL A C 1
ATOM 2011 O O . VAL A 1 259 ? 25.281 7.669 -23.837 1.00 91.69 259 VAL A O 1
ATOM 2014 N N . GLY A 1 260 ? 24.083 8.644 -22.217 1.00 90.56 260 GLY A N 1
ATOM 2015 C CA . GLY A 1 260 ? 23.307 9.527 -23.094 1.00 90.56 260 GLY A CA 1
ATOM 2016 C C . GLY A 1 260 ? 21.960 8.940 -23.542 1.00 90.56 260 GLY A C 1
ATOM 2017 O O . GLY A 1 260 ? 21.483 9.251 -24.631 1.00 90.56 260 GLY A O 1
ATOM 2018 N N . ILE A 1 261 ? 21.340 8.085 -22.721 1.00 90.50 261 ILE A N 1
ATOM 2019 C CA . ILE A 1 261 ? 20.030 7.469 -22.986 1.00 90.50 261 ILE A CA 1
ATOM 2020 C C . ILE A 1 261 ? 18.932 8.472 -22.624 1.00 90.50 261 ILE A C 1
ATOM 2022 O O . ILE A 1 261 ? 18.708 8.775 -21.453 1.00 90.50 261 ILE A O 1
ATOM 2026 N N . GLY A 1 262 ? 18.253 9.023 -23.631 1.00 88.19 262 GLY A N 1
ATOM 2027 C CA . GLY A 1 262 ? 17.093 9.905 -23.445 1.00 88.19 262 GLY A CA 1
ATOM 2028 C C . GLY A 1 262 ? 17.422 11.309 -22.928 1.00 88.19 262 GLY A C 1
ATOM 2029 O O . GLY A 1 262 ? 16.540 12.165 -22.861 1.00 88.19 262 GLY A O 1
ATOM 2030 N N . ILE A 1 263 ? 18.691 11.562 -22.609 1.00 93.25 263 ILE A N 1
ATOM 2031 C CA . ILE A 1 263 ? 19.256 12.840 -22.185 1.00 93.25 263 ILE A CA 1
ATOM 2032 C C . ILE A 1 263 ? 20.631 13.022 -22.840 1.00 93.25 263 ILE A C 1
ATOM 2034 O O . ILE A 1 263 ? 21.303 12.052 -23.176 1.00 93.25 263 ILE A O 1
ATOM 2038 N N . LYS A 1 264 ? 21.070 14.274 -23.019 1.00 93.19 264 LYS A N 1
ATOM 2039 C CA . LYS A 1 264 ? 22.447 14.557 -23.441 1.00 93.19 264 LYS A CA 1
ATOM 2040 C C . LYS A 1 264 ? 23.431 13.991 -22.422 1.00 93.19 264 LYS A C 1
ATOM 2042 O O . LYS A 1 264 ? 23.226 14.149 -21.221 1.00 93.19 264 LYS A O 1
ATOM 2047 N N . GLN A 1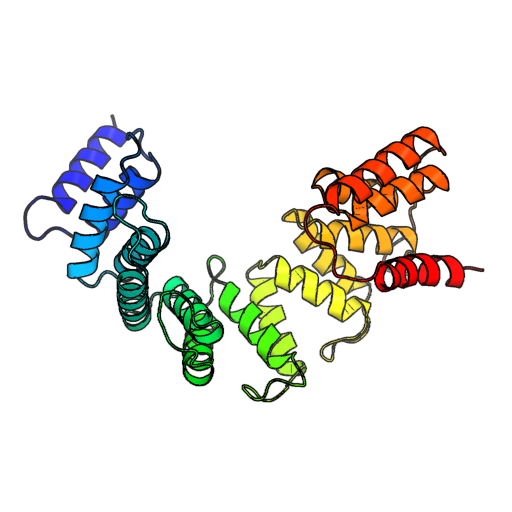 265 ? 24.497 13.381 -22.926 1.00 94.00 265 GLN A N 1
ATOM 2048 C CA . GLN A 1 265 ? 25.546 12.822 -22.092 1.00 94.00 265 GLN A CA 1
ATOM 2049 C C . GLN A 1 265 ? 26.160 13.901 -21.188 1.00 94.00 265 GLN A C 1
ATOM 2051 O O . GLN A 1 265 ? 26.584 14.952 -21.672 1.00 94.00 265 GLN A O 1
ATOM 2056 N N . ASP A 1 266 ? 26.206 13.633 -19.885 1.00 93.50 266 ASP A N 1
ATOM 2057 C CA . ASP A 1 266 ? 26.783 14.525 -18.880 1.00 93.50 266 ASP A CA 1
ATOM 2058 C C . ASP A 1 266 ? 27.345 13.706 -17.709 1.00 93.50 266 ASP A C 1
ATOM 2060 O O . ASP A 1 266 ? 26.629 13.222 -16.827 1.00 93.50 266 ASP A O 1
ATOM 2064 N N . ILE A 1 267 ? 28.670 13.566 -17.708 1.00 91.06 267 ILE A N 1
ATOM 2065 C CA . ILE A 1 267 ? 29.413 12.769 -16.727 1.00 91.06 267 ILE A CA 1
ATOM 2066 C C . ILE A 1 267 ? 29.361 13.413 -15.334 1.00 91.06 267 ILE A C 1
ATOM 2068 O O . ILE A 1 267 ? 29.323 12.708 -14.325 1.00 91.06 267 ILE A O 1
ATOM 2072 N N . GLU A 1 268 ? 29.367 14.745 -15.238 1.00 90.94 268 GLU A N 1
ATOM 2073 C CA . GLU A 1 268 ? 29.317 15.425 -13.940 1.00 90.94 268 GLU A CA 1
ATOM 2074 C C . GLU A 1 268 ? 27.940 15.282 -13.303 1.00 90.94 268 GLU A C 1
ATOM 2076 O O . GLU A 1 268 ? 27.823 15.017 -12.102 1.00 90.94 268 GLU A O 1
ATOM 2081 N N . PHE A 1 269 ? 26.892 15.398 -14.114 1.00 91.19 269 PHE A N 1
ATOM 2082 C CA . PHE A 1 269 ? 25.533 15.126 -13.683 1.00 91.19 269 PHE A CA 1
ATOM 2083 C C . PHE A 1 269 ? 25.352 13.667 -13.260 1.00 91.19 269 PHE A C 1
ATOM 2085 O O . PHE A 1 269 ? 24.806 13.421 -12.181 1.00 91.19 269 PHE A O 1
ATOM 2092 N N . ALA A 1 270 ? 25.863 12.712 -14.045 1.00 90.44 270 ALA A N 1
ATOM 2093 C CA . ALA A 1 270 ? 25.844 11.293 -13.697 1.00 90.44 270 ALA A CA 1
ATOM 2094 C C . ALA A 1 270 ? 26.512 11.033 -12.337 1.00 90.44 270 ALA A C 1
ATOM 2096 O O . ALA A 1 270 ? 25.909 10.423 -11.453 1.00 90.44 270 ALA A O 1
ATOM 2097 N N . LYS A 1 271 ? 27.709 11.598 -12.109 1.00 89.38 271 LYS A N 1
ATOM 2098 C CA . LYS A 1 271 ? 28.424 11.507 -10.824 1.00 89.38 271 LYS A CA 1
ATOM 2099 C C . LYS A 1 271 ? 27.595 12.029 -9.652 1.00 89.38 271 LYS A C 1
ATOM 2101 O O . LYS A 1 271 ? 27.588 11.399 -8.597 1.00 89.38 271 LYS A O 1
ATOM 2106 N N . ARG A 1 272 ? 26.877 13.149 -9.809 1.00 91.75 272 ARG A N 1
ATOM 2107 C CA . ARG A 1 272 ? 25.996 13.684 -8.750 1.00 91.75 272 ARG A CA 1
ATOM 2108 C C . ARG A 1 272 ? 24.870 12.710 -8.402 1.00 91.75 272 ARG A C 1
ATOM 2110 O O . ARG A 1 272 ? 24.587 12.521 -7.221 1.00 91.75 272 ARG A O 1
ATOM 2117 N N . TRP A 1 273 ? 24.263 12.074 -9.401 1.00 89.31 273 TRP A N 1
ATOM 2118 C CA . TRP A 1 273 ? 23.212 11.075 -9.185 1.00 89.31 273 TRP A CA 1
ATOM 2119 C C . TRP A 1 273 ? 23.740 9.785 -8.561 1.00 89.31 273 TRP A C 1
ATOM 2121 O O . TRP A 1 273 ? 23.123 9.277 -7.628 1.00 89.31 273 TRP A O 1
ATOM 2131 N N . TYR A 1 274 ? 24.918 9.313 -8.969 1.00 89.62 274 TYR A N 1
ATOM 2132 C CA . TYR A 1 274 ? 25.569 8.179 -8.314 1.00 89.62 274 TYR A CA 1
ATOM 2133 C C . TYR A 1 274 ? 25.947 8.473 -6.861 1.00 89.62 274 TYR A C 1
ATOM 2135 O O . TYR A 1 274 ? 25.705 7.641 -5.991 1.00 89.62 274 TYR A O 1
ATOM 2143 N N . MET A 1 275 ? 26.486 9.663 -6.571 1.00 88.38 275 MET A N 1
ATOM 2144 C CA . MET A 1 275 ? 26.775 10.077 -5.194 1.00 88.38 275 MET A CA 1
ATOM 2145 C C . MET A 1 275 ? 25.507 10.143 -4.344 1.00 88.38 275 MET A C 1
ATOM 2147 O O . MET A 1 275 ? 25.538 9.761 -3.179 1.00 88.38 275 MET A O 1
ATOM 2151 N N . ARG A 1 276 ? 24.385 10.583 -4.921 1.00 86.88 276 ARG A N 1
ATOM 2152 C CA . ARG A 1 276 ? 23.086 10.601 -4.245 1.00 86.88 276 ARG A CA 1
ATOM 2153 C C . ARG A 1 276 ? 22.582 9.181 -3.953 1.00 86.88 276 ARG A C 1
ATOM 2155 O O . ARG A 1 276 ? 22.296 8.885 -2.797 1.00 86.88 276 ARG A O 1
ATOM 2162 N N . ALA A 1 277 ? 22.623 8.287 -4.943 1.00 86.88 277 ALA A N 1
ATOM 2163 C CA . ALA A 1 277 ? 22.258 6.878 -4.775 1.00 86.88 277 ALA A CA 1
ATOM 2164 C C . ALA A 1 277 ? 23.121 6.171 -3.709 1.00 86.88 277 ALA A C 1
ATOM 2166 O O . ALA A 1 277 ? 22.610 5.393 -2.902 1.00 86.88 277 ALA A O 1
ATOM 2167 N N . ALA A 1 278 ? 24.425 6.471 -3.674 1.00 80.88 278 ALA A N 1
ATOM 2168 C CA . ALA A 1 278 ? 25.359 5.944 -2.682 1.00 80.88 278 ALA A CA 1
ATOM 2169 C C . ALA A 1 278 ? 25.154 6.569 -1.289 1.00 80.88 278 ALA A C 1
ATOM 2171 O O . ALA A 1 278 ? 25.178 5.860 -0.285 1.00 80.88 278 ALA A O 1
ATOM 2172 N N . GLY A 1 279 ? 24.887 7.874 -1.205 1.00 73.62 279 GLY A N 1
ATOM 2173 C CA . GLY A 1 279 ? 24.591 8.568 0.052 1.00 73.62 279 GLY A CA 1
ATOM 2174 C C . GLY A 1 279 ? 23.337 8.026 0.742 1.00 73.62 279 GLY A C 1
ATOM 2175 O O . GLY A 1 279 ? 23.341 7.828 1.956 1.00 73.62 279 GLY A O 1
ATOM 2176 N N . SER A 1 280 ? 22.310 7.677 -0.036 1.00 58.09 280 SER A N 1
ATOM 2177 C CA . SER A 1 280 ? 21.076 7.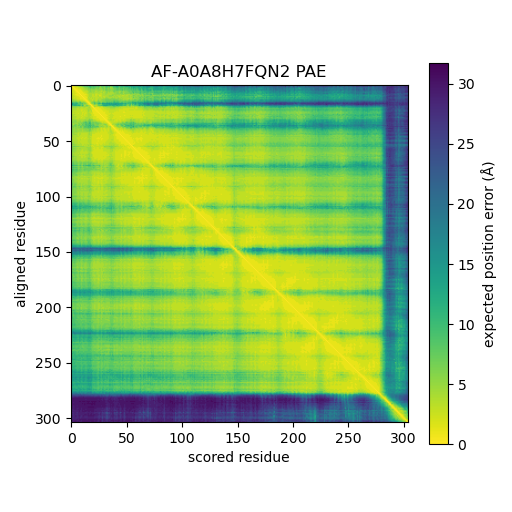046 0.449 1.00 58.09 280 SER A CA 1
ATOM 2178 C C . SER A 1 280 ? 21.265 5.592 0.922 1.00 58.09 280 SER A C 1
ATOM 2180 O O . SER A 1 280 ? 20.391 5.042 1.591 1.00 58.09 280 SER A O 1
ATOM 2182 N N . SER A 1 281 ? 22.397 4.948 0.603 1.00 52.91 281 SER A N 1
ATOM 2183 C CA . SER A 1 281 ? 22.697 3.556 0.987 1.00 52.91 281 SER A CA 1
ATOM 2184 C C . SER A 1 281 ? 23.389 3.399 2.351 1.00 52.91 281 SER A C 1
ATOM 2186 O O . SER A 1 281 ? 23.434 2.294 2.893 1.00 52.91 281 SER A O 1
ATOM 2188 N N . ASN A 1 282 ? 23.836 4.495 2.977 1.00 43.88 282 ASN A N 1
ATOM 2189 C CA . ASN A 1 282 ? 24.491 4.467 4.295 1.00 43.88 282 ASN A CA 1
ATOM 2190 C C . ASN A 1 282 ? 23.540 4.238 5.493 1.00 43.88 282 ASN A C 1
ATOM 2192 O O . ASN A 1 282 ? 23.982 4.321 6.636 1.00 43.88 282 ASN A O 1
ATOM 2196 N N . ILE A 1 283 ? 22.256 3.922 5.266 1.00 44.22 283 ILE A N 1
ATOM 2197 C CA . ILE A 1 283 ? 21.280 3.630 6.338 1.00 44.22 283 ILE A CA 1
ATOM 2198 C C . ILE A 1 283 ? 20.934 2.132 6.465 1.00 44.22 283 ILE A C 1
ATOM 2200 O O . ILE A 1 283 ? 20.432 1.726 7.508 1.00 44.22 283 ILE A O 1
ATOM 2204 N N . SER A 1 284 ? 21.284 1.258 5.514 1.00 34.06 284 SER A N 1
ATOM 2205 C CA . SER A 1 284 ? 21.197 -0.200 5.740 1.00 34.06 284 SER A CA 1
ATOM 2206 C C . SER A 1 284 ? 21.890 -0.991 4.631 1.00 34.06 284 SER A C 1
ATOM 2208 O O . SER A 1 284 ? 21.268 -1.400 3.648 1.00 34.06 284 SER A O 1
ATOM 2210 N N . PHE A 1 285 ? 23.188 -1.242 4.803 1.00 34.28 285 PHE A N 1
ATOM 2211 C CA . PHE A 1 285 ? 23.920 -2.232 4.018 1.00 34.28 285 PHE A CA 1
ATOM 2212 C C . PHE A 1 285 ? 23.477 -3.641 4.425 1.00 34.28 285 PHE A C 1
ATOM 2214 O O . PHE A 1 285 ? 23.937 -4.191 5.421 1.00 34.28 285 PHE A O 1
ATOM 2221 N N . ASN A 1 286 ? 22.565 -4.213 3.646 1.00 34.72 286 ASN A N 1
ATOM 2222 C CA . ASN A 1 286 ? 22.575 -5.629 3.292 1.00 34.72 286 ASN A CA 1
ATOM 2223 C C . ASN A 1 286 ? 21.532 -5.856 2.202 1.00 34.72 286 ASN A C 1
ATOM 2225 O O . ASN A 1 286 ? 20.368 -6.080 2.504 1.00 34.72 286 ASN A O 1
ATOM 2229 N N . LEU A 1 287 ? 21.958 -5.753 0.942 1.00 33.22 287 LEU A N 1
ATOM 2230 C CA . LEU A 1 287 ? 21.537 -6.607 -0.171 1.00 33.22 287 LEU A CA 1
ATOM 2231 C C . LEU A 1 287 ? 22.425 -6.274 -1.379 1.00 33.22 287 LEU A C 1
ATOM 2233 O O . LEU A 1 287 ? 22.624 -5.122 -1.752 1.00 33.22 287 LEU A O 1
ATOM 2237 N N . THR A 1 288 ? 23.018 -7.321 -1.934 1.00 30.94 288 THR A N 1
ATOM 2238 C CA . THR A 1 288 ? 24.022 -7.330 -3.000 1.00 30.94 288 THR A CA 1
ATOM 2239 C C . THR A 1 288 ? 23.620 -6.502 -4.235 1.00 30.94 288 THR A C 1
ATOM 2241 O O . THR A 1 288 ? 22.529 -6.723 -4.765 1.00 30.94 288 THR A O 1
ATOM 2244 N N . PRO A 1 289 ? 24.507 -5.651 -4.789 1.00 38.12 289 PRO A N 1
ATOM 2245 C CA . PRO A 1 289 ? 24.241 -4.846 -5.993 1.00 38.12 289 PRO A CA 1
ATOM 2246 C C . PRO A 1 289 ? 24.116 -5.663 -7.298 1.00 38.12 289 PRO A C 1
ATOM 2248 O O . PRO A 1 289 ? 23.895 -5.101 -8.367 1.00 38.12 289 PRO A O 1
ATOM 2251 N N . LEU A 1 290 ? 24.227 -6.992 -7.233 1.00 36.81 290 LEU A N 1
ATOM 2252 C CA . LEU A 1 290 ? 24.322 -7.875 -8.395 1.00 36.81 290 LEU A CA 1
ATOM 2253 C C . LEU A 1 290 ? 22.980 -8.261 -9.033 1.00 36.81 290 LEU A C 1
ATOM 2255 O O . LEU A 1 290 ? 22.985 -8.682 -10.181 1.00 36.81 290 LEU A O 1
ATOM 2259 N N . SER A 1 291 ? 21.822 -8.106 -8.385 1.00 38.66 291 SER A N 1
ATOM 2260 C CA . SER A 1 291 ? 20.556 -8.557 -9.000 1.00 38.66 291 SER A CA 1
ATOM 2261 C C . SER A 1 291 ? 19.932 -7.534 -9.959 1.00 38.66 291 SER A C 1
ATOM 2263 O O . SER A 1 291 ? 19.404 -7.920 -10.998 1.00 38.66 291 SER A O 1
ATOM 2265 N N . ALA A 1 292 ? 20.036 -6.231 -9.673 1.00 36.75 292 ALA A N 1
ATOM 2266 C CA . ALA A 1 292 ? 19.472 -5.178 -10.527 1.00 36.75 292 ALA A CA 1
ATOM 2267 C C . ALA A 1 292 ? 20.399 -4.779 -11.691 1.00 36.75 292 ALA A C 1
ATOM 2269 O O . ALA A 1 292 ? 19.901 -4.513 -12.786 1.00 36.75 292 ALA A O 1
ATOM 2270 N N . LEU A 1 293 ? 21.728 -4.807 -11.480 1.00 39.84 293 LEU A N 1
ATOM 2271 C CA . LEU A 1 293 ? 22.717 -4.640 -12.557 1.00 39.84 293 LEU A CA 1
ATOM 2272 C C . LEU A 1 293 ? 22.499 -5.698 -13.638 1.00 39.84 293 LEU A C 1
ATOM 2274 O O . LEU A 1 293 ? 22.462 -5.375 -14.816 1.00 39.84 293 LEU A O 1
ATOM 2278 N N . THR A 1 294 ? 22.244 -6.938 -13.221 1.00 38.56 294 THR A N 1
ATOM 2279 C CA . THR A 1 294 ? 22.015 -8.061 -14.127 1.00 38.56 294 THR A CA 1
ATOM 2280 C C . THR A 1 294 ? 20.739 -7.875 -14.950 1.00 38.56 294 THR A C 1
ATOM 2282 O O . THR A 1 294 ? 20.749 -8.207 -16.119 1.00 38.56 294 THR A O 1
ATOM 2285 N N . ILE A 1 295 ? 19.669 -7.258 -14.437 1.00 42.16 295 ILE A N 1
ATOM 2286 C CA . ILE A 1 295 ? 18.424 -7.069 -15.214 1.00 42.16 295 ILE A CA 1
ATOM 2287 C C . ILE A 1 295 ? 18.538 -5.922 -16.232 1.00 42.16 295 ILE A C 1
ATOM 2289 O O . ILE A 1 295 ? 18.084 -6.078 -17.365 1.00 42.16 295 ILE A O 1
ATOM 2293 N N . LEU A 1 296 ? 19.158 -4.790 -15.871 1.00 41.78 296 LEU A N 1
ATOM 2294 C CA . LEU A 1 296 ? 19.370 -3.676 -16.810 1.00 41.78 296 LEU A CA 1
ATOM 2295 C C . LEU A 1 296 ? 20.508 -3.962 -17.803 1.00 41.78 296 LEU A C 1
ATOM 2297 O O . LEU A 1 296 ? 20.365 -3.640 -18.978 1.00 41.78 296 LEU A O 1
ATOM 2301 N N . GLN A 1 297 ? 21.595 -4.618 -17.375 1.00 38.22 297 GLN A N 1
ATOM 2302 C CA . GLN A 1 297 ? 22.671 -5.037 -18.278 1.00 38.22 297 GLN A CA 1
ATOM 2303 C C . GLN A 1 297 ? 22.263 -6.219 -19.161 1.00 38.22 297 GLN A C 1
ATOM 2305 O O . GLN A 1 297 ? 22.551 -6.145 -20.345 1.00 38.22 297 GLN A O 1
ATOM 2310 N N . LEU A 1 298 ? 21.558 -7.255 -18.671 1.00 37.84 298 LEU A N 1
ATOM 2311 C CA . LEU A 1 298 ? 21.099 -8.363 -19.536 1.00 37.84 298 LEU A CA 1
ATOM 2312 C C . LEU A 1 298 ? 20.098 -7.894 -20.595 1.00 37.84 298 LEU A C 1
ATOM 2314 O O . LEU A 1 298 ? 20.147 -8.378 -21.720 1.00 37.84 298 LEU A O 1
ATOM 2318 N N . LYS A 1 299 ? 19.201 -6.956 -20.260 1.00 43.31 299 LYS A N 1
ATOM 2319 C CA . LYS A 1 299 ? 18.254 -6.393 -21.237 1.00 43.31 299 LYS A CA 1
ATOM 2320 C C . LYS A 1 299 ? 18.925 -5.437 -22.233 1.00 43.31 299 LYS A C 1
ATOM 2322 O O . LYS A 1 299 ? 18.431 -5.299 -23.346 1.00 43.31 299 LYS A O 1
ATOM 2327 N N . ALA A 1 300 ? 20.039 -4.799 -21.862 1.00 37.25 300 ALA A N 1
ATOM 2328 C CA . ALA A 1 300 ? 20.831 -3.964 -22.768 1.00 37.25 300 ALA A CA 1
ATOM 2329 C C . ALA A 1 300 ? 21.787 -4.783 -23.660 1.00 37.25 300 ALA A C 1
ATOM 2331 O O . ALA A 1 300 ? 22.052 -4.383 -24.790 1.00 37.25 300 ALA A O 1
ATOM 2332 N N . THR A 1 301 ? 22.295 -5.931 -23.190 1.00 33.06 301 THR A N 1
ATOM 2333 C CA . THR A 1 301 ? 23.206 -6.794 -23.964 1.00 33.06 301 THR A CA 1
ATOM 2334 C C . THR A 1 301 ? 22.493 -7.781 -24.887 1.00 33.06 301 THR A C 1
ATOM 2336 O O . THR A 1 301 ? 23.117 -8.264 -25.823 1.00 33.06 301 THR A O 1
ATOM 2339 N N . SER A 1 302 ? 21.196 -8.050 -24.703 1.00 31.08 302 SER A N 1
ATOM 2340 C CA . SER A 1 302 ? 20.407 -8.904 -25.608 1.00 31.08 302 SER A CA 1
ATOM 2341 C C . SER A 1 302 ? 19.994 -8.234 -26.932 1.00 31.08 302 SER A C 1
ATOM 2343 O O . SER A 1 302 ? 19.186 -8.797 -27.665 1.00 31.08 302 SER A O 1
ATOM 2345 N N . VAL A 1 303 ? 20.488 -7.021 -27.214 1.00 38.31 303 VAL A N 1
ATOM 2346 C CA . VAL A 1 303 ? 20.169 -6.217 -28.415 1.00 38.31 303 VAL A CA 1
ATOM 2347 C C . VAL A 1 303 ? 21.422 -5.976 -29.289 1.00 38.31 303 VAL A C 1
ATOM 2349 O O . VAL A 1 303 ? 21.420 -5.110 -30.160 1.00 38.31 303 VAL A O 1
ATOM 2352 N N . GLN A 1 304 ? 22.498 -6.746 -29.085 1.00 30.23 304 GLN A N 1
ATOM 2353 C CA . GLN A 1 304 ? 23.623 -6.853 -30.032 1.00 30.23 304 GLN A CA 1
ATOM 2354 C C . GLN A 1 304 ? 23.565 -8.188 -30.769 1.00 30.23 304 GLN A C 1
ATOM 2356 O O . GLN A 1 304 ? 23.823 -8.175 -31.992 1.00 30.23 304 GLN A O 1
#

pLDDT: mean 86.49, std 15.33, range [30.23, 97.38]

Nearest PDB structures (foldseek):
  6ok3-assembly1_B  TM=9.320E-01  e=3.788E-13  Oxalobacter formigenes OXCC13
  6deh-assembly2_B  TM=7.759E-01  e=3.352E-13  Legionella pneumophila subsp. pneumophila str. Philadelphia 1
  6ur7-assembly1_B  TM=8.122E-01  e=1.090E-10  Oxalobacter formigenes
  5b26-assembly1_B  TM=8.105E-01  e=2.122E-05  Mus musculus
  6vk3-assembly1_A  TM=4.227E-01  e=9.787E-06  Saccharomyces cerevisiae

Mean predicted aligned error: 8.52 Å

Radius of gyration: 24.15 Å; Cα contacts (8 Å, |Δi|>4): 501; chains: 1; bounding box: 58×54×59 Å

Solvent-accessible surface area (backbone atoms only — not comparable to full-atom values): 14654 Å² total; per-residue (Å²): 108,69,67,65,50,52,51,52,52,41,52,40,41,38,69,49,80,90,45,40,40,68,37,17,35,51,52,16,50,26,23,56,71,25,48,94,82,39,71,68,33,40,44,62,14,40,55,29,15,49,54,12,30,72,72,64,34,25,68,22,19,30,50,44,12,52,24,18,59,74,30,49,48,46,70,66,35,38,60,60,13,48,54,26,20,53,51,6,30,75,61,66,25,45,68,22,17,30,51,44,13,53,32,20,56,71,33,41,49,85,43,70,66,36,54,71,61,12,51,54,32,20,51,56,15,37,77,64,45,42,68,90,46,26,60,24,25,38,54,51,15,53,48,19,54,35,80,83,41,93,86,40,76,61,33,36,61,59,16,42,52,30,22,50,54,14,29,73,40,60,33,47,69,29,19,32,52,49,13,50,21,17,60,74,38,37,54,85,32,65,69,32,66,65,61,12,51,55,26,16,49,58,13,28,75,74,64,36,39,66,22,23,34,51,48,13,54,46,21,58,65,30,39,92,98,71,40,73,59,31,43,48,57,12,39,52,29,16,44,56,11,24,74,73,66,36,46,71,20,22,37,50,42,12,50,27,18,56,75,32,44,49,41,78,64,32,62,69,61,12,50,53,28,40,50,49,26,54,61,70,43,79,81,67,89,80,78,77,78,65,66,63,51,48,54,58,48,52,65,61,59,76,76,116

Secondary structure (DSSP, 8-state):
-HHHHHHHHHHHHHHSSS--HHHHHHHHHHHHHTGGGPPP-HHHHHHHHHHHHHTT-HHHHHHHHHHHHHTSSS---HHHHHHHHHHHHHTT-HHHHHHHHHHHHHT-TTPPP-HHHHHHHHHHHHHT--SS-THHHHHHHHHHH-TT-SSS---HHHHHHHHHHHHHTT-HHHHHHHHHHHHHT-TTPPP-HHHHHHHHHHHHHTT-HHHHHHHHHHHHH-BTTTB---HHHHHHHHHHHHHTT-HHHHHHHHHHHHHTSSS---HHHHHHHHHHHHHTTTT---S-THHHHHHHHHHHHTT-

Sequence (304 aa):
MLITESLKVVRRLATQGDAFAEAQFFLANCYGTGMLGLQVDHERAYHLYLQAAKQNHAAACYRVAVCNEIGAGTRREPPRAAAFYRKAASLGDTPAMYKLGMILLHGTLGEAKNPREAISWLKRAAEQADEENPHALHELGLLHEQPNSQLVMHDPAYAKALFMQAAHLGYTQSQFKLGQCFEYGALTCPVDPRRSIAWYTKAAEKGDSEAELALSGWYLTGSEGVLKQSDSEAYLWARRAANKGLNKAEYAVGYYAEVGIGIKQDIEFAKRWYMRAAGSSNISFNLTPLSALTILQLKATSVQ